Protein AF-A0A662RXQ0-F1 (afdb_monomer_lite)

Secondary structure (DSSP, 8-state):
-EEEEESSHHHHHHSSSS-HHHHHHHHHHHTTS-SEEEEEEE-TT--EEEEEE-SHHHHGGG-S---B---HHHHHHHHHHTT-SSEEEEEEHHHHHHHHHHHTTT-GGG-GGGEEEEEEEP-S--B-HHHHHHHHHTTT--GGGEEEEEEETTEEEEEESS-EEEEEGGGGTTTB-GGGGT---SS-TTSSEEEESSSSPTT-EEEEE-SHHHHHHHHHTTTTEEEEEPPHHHHHHHHHHHHHHHHHHHHHHHHHHHHHHHHT--S-TTS-----

pLDDT: mean 91.67, std 11.88, range [37.38, 98.88]

Radius of gyration: 18.78 Å; chains: 1; bounding box: 42×54×45 Å

Sequence (276 aa):
MICARAADGRTREVGQDGSAVTAMLCEALRSGFIDAAVVAVRTEDWKAEPFIATTPEEVLRGGGSKFTACPSVLGVWEAIDRGYENIAMVGTGCNIEAVRRLQALHDPALELDRVKVLIGLFCTEAFWHRDLVVFLAERGIDIKEVERFYVSKGRFIVVTKDRELSIPTKELESCVRATCKICEDFTAQLADVSAGSSGSPEGYTSLIIRTKAGEELVSVSKKAIETKKLDDAGIKKIERLAFNKKMRNYGRILDQMGICSACLTNPYSFTLQTGD

Foldseek 3Di:
DWWKAFPDPVCLVLAPFRNRVLLLVQLCLVVVVFQWEWAWAADLLLDTETDIDRHSVSSSNRHADRLADYLSLVVVVVCVVVPTQQYEYEDALVNLVVLVVVVVVVDVVSVSNSHLFYEHEFDQFGFDSVLVQVVVVVVVDHSSQFPHWDDDPQWIWTDGPVDIDTHRVVVCPVGTDPVSLQDLARQSQNGQKTWDDAQDDGSIIDIDHDDPSSVVSCVSSVVRMDIDHRDPSRVVRSVVSSVVSNVSNVVVLVVVQVVCVVVVNNPCPPPPPPPD

Structure (mmCIF, N/CA/C/O backbone):
data_AF-A0A662RXQ0-F1
#
_entry.id   AF-A0A662RXQ0-F1
#
loop_
_atom_site.group_PDB
_atom_site.id
_atom_site.type_symbol
_atom_site.label_atom_id
_atom_site.label_alt_id
_atom_site.label_comp_id
_atom_site.label_asym_id
_atom_site.label_entity_id
_atom_site.label_seq_id
_atom_site.pdbx_PDB_ins_code
_atom_site.Cartn_x
_atom_site.Cartn_y
_atom_site.Cartn_z
_atom_site.occupancy
_atom_site.B_iso_or_equiv
_atom_site.auth_seq_id
_atom_site.auth_comp_id
_atom_site.auth_asym_id
_atom_site.auth_atom_id
_atom_site.pdbx_PDB_model_num
ATOM 1 N N . MET A 1 1 ? 7.325 -2.887 16.074 1.00 94.12 1 MET A N 1
ATOM 2 C CA . MET A 1 1 ? 7.116 -3.491 14.738 1.00 94.12 1 MET A CA 1
ATOM 3 C C . MET A 1 1 ? 6.872 -4.978 14.907 1.00 94.12 1 MET A C 1
ATOM 5 O O . MET A 1 1 ? 7.456 -5.578 15.807 1.00 94.12 1 MET A O 1
ATOM 9 N N . ILE A 1 2 ? 6.017 -5.560 14.075 1.00 96.88 2 ILE A N 1
ATOM 10 C CA . ILE A 1 2 ? 5.663 -6.984 14.124 1.00 96.88 2 ILE A CA 1
ATOM 11 C C . ILE A 1 2 ? 5.694 -7.581 12.718 1.00 96.88 2 ILE A C 1
ATOM 13 O O . ILE A 1 2 ? 5.537 -6.863 11.738 1.00 96.88 2 ILE A O 1
ATOM 17 N N . CYS A 1 3 ? 5.868 -8.891 12.623 1.00 96.44 3 CYS A N 1
ATOM 18 C CA . CYS A 1 3 ? 5.527 -9.667 11.438 1.00 96.44 3 CYS A CA 1
ATOM 19 C C . CYS A 1 3 ? 4.093 -10.167 11.603 1.00 96.44 3 CYS A C 1
ATOM 21 O O . CYS A 1 3 ? 3.761 -10.704 12.660 1.00 96.44 3 CYS A O 1
ATOM 23 N N . ALA A 1 4 ? 3.267 -10.039 10.572 1.00 96.69 4 ALA A N 1
ATOM 24 C CA . ALA A 1 4 ? 1.892 -10.516 10.572 1.00 96.69 4 ALA A CA 1
ATOM 25 C C . ALA A 1 4 ? 1.568 -11.308 9.303 1.00 96.69 4 ALA A C 1
ATOM 27 O O . ALA A 1 4 ? 2.105 -11.024 8.233 1.00 96.69 4 ALA A O 1
ATOM 28 N N . ARG A 1 5 ? 0.672 -12.285 9.408 1.00 95.81 5 ARG A N 1
ATOM 29 C CA . ARG A 1 5 ? 0.054 -12.950 8.254 1.00 95.81 5 ARG A CA 1
ATOM 30 C C . ARG A 1 5 ? -1.399 -13.281 8.550 1.00 95.81 5 ARG A C 1
ATOM 32 O O . ARG A 1 5 ? -1.749 -13.446 9.714 1.00 95.81 5 ARG A O 1
ATOM 39 N N . ALA A 1 6 ? -2.224 -13.415 7.523 1.00 95.44 6 ALA A N 1
ATOM 40 C CA . ALA A 1 6 ? -3.593 -13.879 7.654 1.00 95.44 6 ALA A CA 1
ATOM 41 C C . ALA A 1 6 ? -3.624 -15.273 8.307 1.00 95.44 6 ALA A C 1
ATOM 43 O O . ALA A 1 6 ? -2.857 -16.167 7.929 1.00 95.44 6 ALA A O 1
ATOM 44 N N . ALA A 1 7 ? -4.502 -15.437 9.296 1.00 93.44 7 ALA A N 1
ATOM 45 C CA . ALA A 1 7 ? -4.744 -16.720 9.952 1.00 93.44 7 ALA A CA 1
ATOM 46 C C . ALA A 1 7 ? -5.519 -17.679 9.030 1.00 93.44 7 ALA A C 1
ATOM 48 O O . ALA A 1 7 ? -5.255 -18.881 9.001 1.00 93.44 7 ALA A O 1
ATOM 49 N N . ASP A 1 8 ? -6.441 -17.132 8.234 1.00 89.12 8 ASP A N 1
ATOM 50 C CA . ASP A 1 8 ? -7.227 -17.880 7.257 1.00 89.12 8 ASP A CA 1
ATOM 51 C C . ASP A 1 8 ? -6.404 -18.253 6.011 1.00 89.12 8 ASP A C 1
ATOM 53 O O . ASP A 1 8 ? -5.748 -17.412 5.391 1.00 89.12 8 ASP A O 1
ATOM 57 N N . GLY A 1 9 ? -6.476 -19.529 5.621 1.00 81.88 9 GLY A N 1
ATOM 58 C CA . GLY A 1 9 ? -5.771 -20.073 4.462 1.00 81.88 9 GLY A CA 1
ATOM 59 C C . GLY A 1 9 ? -6.205 -19.447 3.139 1.00 81.88 9 GLY A C 1
ATOM 60 O O . GLY A 1 9 ? -5.342 -19.109 2.335 1.00 81.88 9 GLY A O 1
ATOM 61 N N . ARG A 1 10 ? -7.509 -19.209 2.947 1.00 80.31 10 ARG A N 1
ATOM 62 C CA . ARG A 1 10 ? -8.039 -18.646 1.691 1.00 80.31 10 ARG A CA 1
ATOM 63 C C . ARG A 1 10 ? -7.542 -17.223 1.470 1.00 80.31 10 ARG A C 1
ATOM 65 O O . ARG A 1 10 ? -7.121 -16.861 0.379 1.00 80.31 10 ARG A O 1
ATOM 72 N N . THR A 1 11 ? -7.504 -16.427 2.535 1.00 79.56 11 THR A N 1
ATOM 73 C CA . THR A 1 11 ? -6.962 -15.063 2.488 1.00 79.56 11 THR A CA 1
ATOM 74 C C . THR A 1 11 ? -5.461 -15.048 2.160 1.00 79.56 11 THR A C 1
ATOM 76 O O . THR A 1 11 ? -4.983 -14.126 1.494 1.00 79.56 11 THR A O 1
ATOM 79 N N . ARG A 1 12 ? -4.695 -16.068 2.580 1.00 81.38 12 ARG A N 1
ATOM 80 C CA . ARG A 1 12 ? -3.264 -16.186 2.235 1.00 81.38 12 ARG A CA 1
ATOM 81 C C . ARG A 1 12 ? -3.032 -16.420 0.743 1.00 81.38 12 ARG A C 1
ATOM 83 O O . ARG A 1 12 ? -2.083 -15.865 0.208 1.00 81.38 12 ARG A O 1
ATOM 90 N N . GLU A 1 13 ? -3.899 -17.175 0.075 1.00 76.19 13 GLU A N 1
ATOM 91 C CA . GLU A 1 13 ? -3.760 -17.488 -1.358 1.00 76.19 13 GLU A CA 1
ATOM 92 C C . GLU A 1 13 ? -3.928 -16.257 -2.265 1.00 76.19 13 GLU A C 1
ATOM 94 O O . GLU A 1 13 ? -3.345 -16.196 -3.344 1.00 76.19 13 GLU A O 1
ATOM 99 N N . VAL A 1 14 ? -4.681 -15.249 -1.814 1.00 70.56 14 VAL A N 1
ATOM 100 C CA . VAL A 1 14 ? -4.990 -14.038 -2.597 1.00 70.56 14 VAL A CA 1
ATOM 101 C C . VAL A 1 14 ? -3.881 -12.974 -2.522 1.00 70.56 14 VAL A C 1
ATOM 103 O O . VAL A 1 14 ? -3.812 -12.068 -3.357 1.00 70.56 14 VAL A O 1
ATOM 106 N N . GLY A 1 15 ? -3.011 -13.028 -1.512 1.00 64.81 15 GLY A N 1
ATOM 107 C CA . GLY A 1 15 ? -2.011 -11.986 -1.286 1.00 64.81 15 GLY A CA 1
ATOM 108 C C . GLY A 1 15 ? -0.669 -12.241 -1.952 1.00 64.81 15 GLY A C 1
ATOM 109 O O . GLY A 1 15 ? -0.352 -13.322 -2.434 1.00 64.81 15 GLY A O 1
ATOM 110 N N . GLN A 1 16 ? 0.153 -11.194 -1.953 1.00 67.81 16 GLN A N 1
ATOM 111 C CA . GLN A 1 16 ? 1.539 -11.285 -2.406 1.00 67.81 16 GLN A CA 1
ATOM 112 C C . GLN A 1 16 ? 2.493 -11.788 -1.315 1.00 67.81 16 GLN A C 1
ATOM 114 O O . GLN A 1 16 ? 3.435 -12.507 -1.624 1.00 67.81 16 GLN A O 1
ATOM 119 N N . ASP A 1 17 ? 2.253 -11.387 -0.064 1.00 80.12 17 ASP A N 1
ATOM 120 C CA . ASP A 1 17 ? 3.063 -11.763 1.099 1.00 80.12 17 ASP A CA 1
ATOM 121 C C . ASP A 1 17 ? 2.197 -12.538 2.107 1.00 80.12 17 ASP A C 1
ATOM 123 O O . ASP A 1 17 ? 1.547 -13.515 1.758 1.00 80.12 17 ASP A O 1
ATOM 127 N N . GLY A 1 18 ? 2.130 -12.092 3.366 1.00 84.31 18 GLY A N 1
ATOM 128 C CA . GLY A 1 18 ? 1.273 -12.696 4.383 1.00 84.31 18 GLY A CA 1
ATOM 129 C C . GLY A 1 18 ? -0.202 -12.294 4.321 1.00 84.31 18 GLY A C 1
ATOM 130 O O . GLY A 1 18 ? -0.943 -12.679 5.215 1.00 84.31 18 GLY A O 1
ATOM 131 N N . SER A 1 19 ? -0.647 -11.486 3.353 1.00 91.75 19 SER A N 1
ATOM 132 C CA . SER A 1 19 ? -2.030 -10.961 3.268 1.00 91.75 19 SER A CA 1
ATOM 133 C C . SER A 1 19 ? -2.538 -10.241 4.528 1.00 91.75 19 SER A C 1
ATOM 135 O O . SER A 1 19 ? -3.745 -10.167 4.758 1.00 91.75 19 SER A O 1
ATOM 137 N N . ALA A 1 20 ? -1.643 -9.704 5.367 1.00 95.69 20 ALA A N 1
ATOM 138 C CA . ALA A 1 20 ? -2.033 -9.133 6.658 1.00 95.69 20 ALA A CA 1
ATOM 139 C C . ALA A 1 20 ? -2.976 -7.927 6.511 1.00 95.69 20 ALA A C 1
ATOM 141 O O . ALA A 1 20 ? -3.954 -7.831 7.240 1.00 95.69 20 ALA A O 1
ATOM 142 N N . VAL A 1 21 ? -2.719 -7.035 5.545 1.00 96.81 21 VAL A N 1
ATOM 143 C CA . VAL A 1 21 ? -3.573 -5.859 5.277 1.00 96.81 21 VAL A CA 1
ATOM 144 C C . VAL A 1 21 ? -4.988 -6.284 4.894 1.00 96.81 21 VAL A C 1
ATOM 146 O O . VAL A 1 21 ? -5.949 -5.815 5.491 1.00 96.81 21 VAL A O 1
ATOM 149 N N . THR A 1 22 ? -5.111 -7.219 3.951 1.00 96.75 22 THR A N 1
ATOM 150 C CA . THR A 1 22 ? -6.391 -7.791 3.523 1.00 96.75 22 TH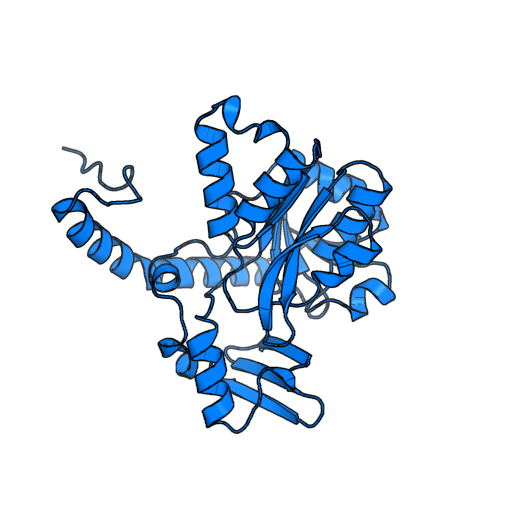R A CA 1
ATOM 151 C C . THR A 1 22 ? -7.148 -8.402 4.701 1.00 96.75 22 THR A C 1
ATOM 153 O O . THR A 1 22 ? -8.313 -8.084 4.904 1.00 96.75 22 THR A O 1
ATOM 156 N N . ALA A 1 23 ? -6.482 -9.216 5.526 1.00 96.88 23 ALA A N 1
ATOM 157 C CA . ALA A 1 23 ? -7.106 -9.832 6.695 1.00 96.88 23 ALA A CA 1
ATOM 158 C C . ALA A 1 23 ? -7.587 -8.799 7.729 1.00 96.88 23 ALA A C 1
ATOM 160 O O . ALA A 1 23 ? -8.695 -8.936 8.245 1.00 96.88 23 ALA A O 1
ATOM 161 N N . MET A 1 24 ? -6.789 -7.757 7.997 1.00 98.06 24 MET A N 1
ATOM 162 C CA . MET A 1 24 ? -7.176 -6.672 8.906 1.00 98.06 24 MET A CA 1
ATOM 163 C C . MET A 1 24 ? -8.394 -5.901 8.387 1.00 98.06 24 MET A C 1
ATOM 165 O O . MET A 1 24 ? -9.306 -5.630 9.155 1.00 98.06 24 MET A O 1
ATOM 169 N N . LEU A 1 25 ? -8.448 -5.587 7.090 1.00 98.25 25 LEU A N 1
ATOM 170 C CA . LEU A 1 25 ? -9.594 -4.890 6.494 1.00 98.25 25 LEU A CA 1
ATOM 171 C C . LEU A 1 25 ? -10.871 -5.732 6.518 1.00 98.25 25 LEU A C 1
ATOM 173 O O . LEU A 1 25 ? -11.930 -5.221 6.873 1.00 98.25 25 LEU A O 1
ATOM 177 N N . CYS A 1 26 ? -10.775 -7.022 6.187 1.00 97.56 26 CYS A N 1
ATOM 178 C CA . CYS A 1 26 ? -11.912 -7.936 6.266 1.00 97.56 26 CYS A CA 1
ATOM 179 C C . CYS A 1 26 ? -12.483 -7.998 7.689 1.00 97.56 26 CYS A C 1
ATOM 181 O O . CYS A 1 26 ? -13.697 -7.949 7.866 1.00 97.56 26 CYS A O 1
ATOM 183 N N . GLU A 1 27 ? -11.622 -8.096 8.704 1.00 97.94 27 GLU A N 1
ATOM 184 C CA . GLU A 1 27 ? -12.062 -8.128 10.102 1.00 97.94 27 GLU A CA 1
ATOM 185 C C . GLU A 1 27 ? -12.598 -6.775 10.577 1.00 97.94 27 GLU A C 1
ATOM 187 O O . GLU A 1 27 ? -13.597 -6.715 11.293 1.00 97.94 27 GLU A O 1
ATOM 192 N N . ALA A 1 28 ? -11.984 -5.678 10.138 1.00 98.44 28 ALA A N 1
ATOM 193 C CA . ALA A 1 28 ? -12.439 -4.332 10.447 1.00 98.44 28 ALA A CA 1
ATOM 194 C C . ALA A 1 28 ? -13.842 -4.050 9.877 1.00 98.44 28 ALA A C 1
ATOM 196 O O . ALA A 1 28 ? -14.657 -3.456 10.578 1.00 98.44 28 ALA A O 1
ATOM 197 N N . LEU A 1 29 ? -14.155 -4.527 8.664 1.00 98.50 29 LEU A N 1
ATOM 198 C CA . LEU A 1 29 ? -15.511 -4.459 8.099 1.00 98.50 29 LEU A CA 1
ATOM 199 C C . LEU A 1 29 ? -16.490 -5.351 8.876 1.00 98.50 29 LEU A C 1
ATOM 201 O O . LEU A 1 29 ? -17.569 -4.905 9.253 1.00 98.50 29 LEU A O 1
ATOM 205 N N . ARG A 1 30 ? -16.115 -6.605 9.179 1.00 97.50 30 ARG A N 1
ATOM 206 C CA . ARG A 1 30 ? -16.987 -7.545 9.921 1.00 97.50 30 ARG A CA 1
ATOM 207 C C . ARG A 1 30 ? -17.346 -7.060 11.320 1.00 97.50 30 ARG A C 1
ATOM 209 O O . ARG A 1 30 ? -18.459 -7.290 11.780 1.00 97.50 30 ARG A O 1
ATOM 216 N N . SER A 1 31 ? -16.391 -6.439 12.004 1.00 97.38 31 SER A N 1
ATOM 217 C CA . SER A 1 31 ? -16.577 -5.910 13.357 1.00 97.38 31 SER A CA 1
ATOM 218 C C . SER A 1 31 ? -17.278 -4.550 13.386 1.00 97.38 31 SER A C 1
ATOM 220 O O . SER A 1 31 ? -17.594 -4.067 14.471 1.00 97.38 31 SER A O 1
ATOM 222 N N . GLY A 1 32 ? -17.506 -3.921 12.225 1.00 98.00 32 GLY A N 1
ATOM 223 C CA . GLY A 1 32 ? -18.001 -2.547 12.133 1.00 98.00 32 GLY A CA 1
ATOM 224 C C . GLY A 1 32 ? -16.986 -1.500 12.603 1.00 98.00 32 GLY A C 1
ATOM 225 O O . GLY A 1 32 ? -17.361 -0.363 12.879 1.00 98.00 32 GLY A O 1
ATOM 226 N N . PHE A 1 33 ? -15.699 -1.857 12.724 1.00 98.50 33 PHE A N 1
ATOM 227 C CA . PHE A 1 33 ? -14.645 -0.880 13.003 1.00 98.50 33 PHE A CA 1
ATOM 228 C C . PHE A 1 33 ? -14.519 0.122 11.851 1.00 98.50 33 PHE A C 1
ATOM 230 O O . PHE A 1 33 ? -14.319 1.305 12.111 1.00 98.50 33 PHE A O 1
ATOM 237 N N . ILE A 1 34 ? -14.678 -0.340 10.611 1.00 98.81 34 ILE A N 1
ATOM 238 C CA . ILE A 1 34 ? -14.840 0.491 9.414 1.00 98.81 34 ILE A CA 1
ATOM 239 C C . ILE A 1 34 ? -16.127 0.109 8.684 1.00 98.81 34 ILE A C 1
ATOM 241 O O . ILE A 1 34 ? -16.581 -1.028 8.803 1.00 98.81 34 ILE A O 1
ATOM 245 N N . ASP A 1 35 ? -16.688 1.038 7.916 1.00 98.69 35 ASP A N 1
ATOM 246 C CA . ASP A 1 35 ? -17.854 0.811 7.047 1.00 98.69 35 ASP A CA 1
ATOM 247 C C . ASP A 1 35 ? -17.488 0.783 5.552 1.00 98.69 35 ASP A C 1
ATOM 249 O O . ASP A 1 35 ? -18.229 0.224 4.744 1.00 98.69 35 ASP A O 1
ATOM 253 N N . ALA A 1 36 ? -16.309 1.297 5.190 1.00 98.81 36 ALA A N 1
ATOM 254 C CA . ALA A 1 36 ? -15.746 1.202 3.851 1.00 98.81 36 ALA A CA 1
ATOM 255 C C . ALA A 1 36 ? -14.215 1.108 3.872 1.00 98.81 36 ALA A C 1
ATOM 257 O O . ALA A 1 36 ? -13.533 1.681 4.724 1.00 98.81 36 ALA A O 1
ATOM 258 N N . ALA A 1 37 ? -13.657 0.413 2.884 1.00 98.81 37 ALA A N 1
ATOM 259 C CA . ALA A 1 37 ? -12.226 0.323 2.640 1.00 98.81 37 ALA A CA 1
ATOM 260 C C . ALA A 1 37 ? -11.900 0.705 1.193 1.00 98.81 37 ALA A C 1
ATOM 262 O O . ALA A 1 37 ? -12.287 0.019 0.248 1.00 98.81 37 ALA A O 1
ATOM 263 N N . VAL A 1 38 ? -11.124 1.770 1.014 1.00 98.81 38 VAL A N 1
ATOM 264 C CA . VAL A 1 38 ? -10.575 2.164 -0.283 1.00 98.81 38 VAL A CA 1
ATOM 265 C C . VAL A 1 38 ? -9.322 1.339 -0.560 1.00 98.81 38 VAL A C 1
ATOM 267 O O . VAL A 1 38 ? -8.287 1.500 0.095 1.00 98.81 38 VAL A O 1
ATOM 270 N N . VAL A 1 39 ? -9.414 0.448 -1.544 1.00 98.19 39 VAL A N 1
ATOM 271 C CA . VAL A 1 39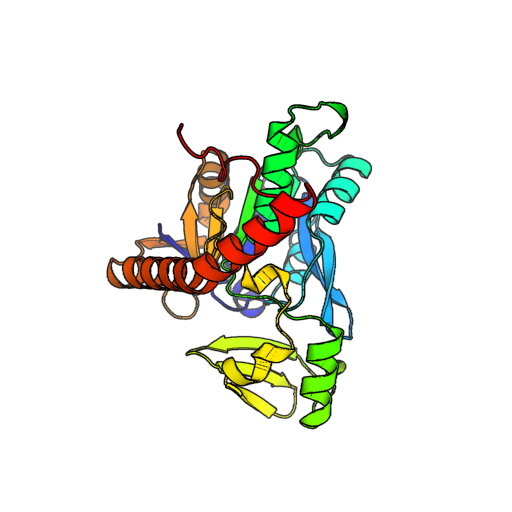 ? -8.341 -0.453 -1.986 1.00 98.19 39 VAL A CA 1
ATOM 272 C C . VAL A 1 39 ? -8.011 -0.222 -3.461 1.00 98.19 39 VAL A C 1
ATOM 274 O O . VAL A 1 39 ? -8.778 0.399 -4.190 1.00 98.19 39 VAL A O 1
ATOM 277 N N . ALA A 1 40 ? -6.861 -0.719 -3.920 1.00 97.19 40 ALA A N 1
ATOM 278 C CA . ALA A 1 40 ? -6.472 -0.640 -5.328 1.00 97.19 40 ALA A CA 1
ATOM 279 C C . ALA A 1 40 ? -6.825 -1.940 -6.068 1.00 97.19 40 ALA A C 1
ATOM 281 O O . ALA A 1 40 ? -6.236 -2.996 -5.808 1.00 97.19 40 ALA A O 1
ATOM 282 N N . VAL A 1 41 ? -7.746 -1.859 -7.025 1.00 96.44 41 VAL A N 1
ATOM 283 C CA . VAL A 1 41 ? -8.037 -2.932 -7.988 1.00 96.44 41 VAL A CA 1
ATOM 284 C C . VAL A 1 41 ? -7.275 -2.684 -9.286 1.00 96.44 41 VAL A C 1
ATOM 286 O O . VAL A 1 41 ? -6.467 -1.758 -9.381 1.00 96.44 41 VAL A O 1
ATOM 289 N N . ARG A 1 42 ? -7.477 -3.551 -10.277 1.00 94.75 42 ARG A N 1
ATOM 290 C CA . ARG A 1 42 ? -6.947 -3.345 -11.619 1.00 94.75 42 ARG A CA 1
ATOM 291 C C . ARG A 1 42 ? -7.998 -3.620 -12.680 1.00 94.75 42 ARG A C 1
ATOM 293 O O . ARG A 1 42 ? -8.857 -4.479 -12.488 1.00 94.75 42 ARG A O 1
ATOM 300 N N . THR A 1 43 ? -7.855 -2.941 -13.801 1.00 94.69 43 THR A N 1
ATOM 301 C CA . THR A 1 43 ? -8.477 -3.301 -15.073 1.00 94.69 43 THR A CA 1
ATOM 302 C C . THR A 1 43 ? -7.806 -4.546 -15.678 1.00 94.69 43 THR A C 1
ATOM 304 O O . THR A 1 43 ? -6.787 -5.050 -15.178 1.00 94.69 43 THR A O 1
ATOM 307 N N . GLU A 1 44 ? -8.358 -5.047 -16.784 1.00 91.62 44 GLU A N 1
ATOM 308 C CA . GLU A 1 44 ? -7.776 -6.165 -17.542 1.00 91.62 44 GLU A CA 1
ATOM 309 C C . GLU A 1 44 ? -6.352 -5.866 -18.030 1.00 91.62 44 GLU A C 1
ATOM 311 O O . GLU A 1 44 ? -5.486 -6.734 -17.975 1.00 91.62 44 GLU A O 1
ATOM 316 N N . ASP A 1 45 ? -6.076 -4.622 -18.428 1.00 92.88 45 ASP A N 1
ATOM 317 C CA . ASP A 1 45 ? -4.763 -4.162 -18.886 1.00 92.88 45 ASP A CA 1
ATOM 318 C C . ASP A 1 45 ? -3.816 -3.751 -17.742 1.00 92.88 45 ASP A C 1
ATOM 320 O O . ASP A 1 45 ? -2.819 -3.081 -17.988 1.00 92.88 45 ASP A O 1
ATOM 324 N N . TRP A 1 46 ? -4.086 -4.147 -16.490 1.00 94.31 46 TRP A N 1
ATOM 325 C CA . TRP A 1 46 ? -3.247 -3.861 -15.308 1.00 94.31 46 TRP A CA 1
ATOM 326 C C . TRP A 1 46 ? -3.095 -2.384 -14.926 1.00 94.31 46 TRP A C 1
ATOM 328 O O . TRP A 1 46 ? -2.169 -1.998 -14.196 1.00 94.31 46 TRP A O 1
ATOM 338 N N . LYS A 1 47 ? -4.029 -1.538 -15.349 1.00 94.62 47 LYS A N 1
ATOM 339 C CA . LYS A 1 47 ? -4.123 -0.181 -14.823 1.00 94.62 47 LYS A CA 1
ATOM 340 C C . LYS A 1 47 ? -4.750 -0.227 -13.430 1.00 94.62 47 LYS A C 1
ATOM 342 O O . LYS A 1 47 ? -5.795 -0.841 -13.242 1.00 94.62 47 LYS A O 1
ATOM 347 N N . ALA A 1 48 ? -4.089 0.383 -12.447 1.00 96.38 48 ALA A N 1
ATOM 348 C CA . ALA A 1 48 ? -4.586 0.419 -11.078 1.00 96.38 48 ALA A CA 1
ATOM 349 C C . ALA A 1 48 ? -5.667 1.494 -10.907 1.00 96.38 48 ALA A C 1
ATOM 351 O O . ALA A 1 48 ? -5.474 2.637 -11.327 1.00 96.38 48 ALA A O 1
ATOM 352 N N . GLU A 1 49 ? -6.769 1.139 -10.251 1.00 96.94 49 GLU A N 1
ATOM 353 C CA . GLU A 1 49 ? -7.895 2.041 -9.996 1.00 96.94 49 GLU A CA 1
ATOM 354 C C . GLU A 1 49 ? -8.388 1.884 -8.550 1.00 96.94 49 GLU A C 1
ATOM 356 O O . GLU A 1 49 ? -8.306 0.782 -7.990 1.00 96.94 49 GLU A O 1
ATOM 361 N N . PRO A 1 50 ? -8.843 2.974 -7.906 1.00 97.75 50 PRO A N 1
ATOM 362 C CA . PRO A 1 50 ? -9.418 2.888 -6.576 1.00 97.75 50 PRO A CA 1
ATOM 363 C C . PRO A 1 50 ? -10.737 2.118 -6.631 1.00 97.75 50 PRO A C 1
ATOM 365 O O . PRO A 1 50 ? -11.481 2.183 -7.606 1.00 97.75 50 PRO A O 1
ATOM 368 N N . PHE A 1 51 ? -11.031 1.397 -5.561 1.00 98.44 51 PHE A N 1
ATOM 369 C CA . PHE A 1 51 ? -12.284 0.687 -5.384 1.00 98.44 51 PHE A CA 1
ATOM 370 C C . PHE A 1 51 ? -12.710 0.773 -3.925 1.00 98.44 51 PHE A C 1
ATOM 372 O O . PHE A 1 51 ? -11.894 0.573 -3.024 1.00 98.44 51 PHE A O 1
ATOM 379 N N . ILE A 1 52 ? -13.989 1.055 -3.705 1.00 98.69 52 ILE A N 1
ATOM 380 C CA . ILE A 1 52 ? -14.588 1.143 -2.376 1.00 98.69 52 ILE A CA 1
ATOM 381 C C . ILE A 1 52 ? -15.192 -0.220 -2.059 1.00 98.69 52 ILE A C 1
ATOM 383 O O . ILE A 1 52 ? -16.230 -0.582 -2.608 1.00 98.69 52 ILE A O 1
ATOM 387 N N . ALA A 1 53 ? -14.519 -0.979 -1.203 1.00 98.56 53 ALA A N 1
ATOM 388 C CA . ALA A 1 53 ? -15.011 -2.247 -0.690 1.00 98.56 53 ALA A CA 1
ATOM 389 C C . ALA A 1 53 ? -15.822 -2.019 0.588 1.00 98.56 53 ALA A C 1
ATOM 391 O O . ALA A 1 53 ? -15.335 -1.377 1.519 1.00 98.56 53 ALA A O 1
ATOM 392 N N . THR A 1 54 ? -17.025 -2.580 0.653 1.00 9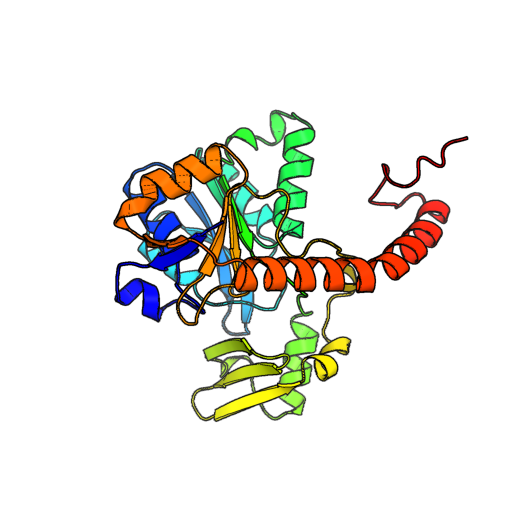8.50 54 THR A N 1
ATOM 393 C CA . THR A 1 54 ? -17.890 -2.551 1.847 1.00 98.50 54 THR A CA 1
ATOM 394 C C . THR A 1 54 ? -18.142 -3.941 2.414 1.00 98.50 54 THR A C 1
ATOM 396 O O . THR A 1 54 ? -18.704 -4.092 3.497 1.00 98.50 54 THR A O 1
ATOM 399 N N . THR A 1 55 ? -17.670 -4.974 1.717 1.00 98.06 55 THR A N 1
ATOM 400 C CA . THR A 1 55 ? -17.713 -6.364 2.169 1.00 98.06 55 THR A CA 1
ATOM 401 C C . THR A 1 55 ? -16.311 -6.981 2.214 1.00 98.06 55 THR A C 1
ATOM 403 O O . THR A 1 55 ? -15.430 -6.597 1.437 1.00 98.06 55 THR A O 1
ATOM 406 N N . PRO A 1 56 ? -16.058 -7.963 3.100 1.00 95.62 56 PRO A N 1
ATOM 407 C CA . PRO A 1 56 ? -14.797 -8.706 3.114 1.00 95.62 56 PRO A CA 1
ATOM 408 C C . PRO A 1 56 ? -14.435 -9.329 1.757 1.00 95.62 56 PRO A C 1
ATOM 410 O O . PRO A 1 56 ? -13.268 -9.353 1.370 1.00 95.62 56 PRO A O 1
ATOM 413 N N . GLU A 1 57 ? -15.426 -9.814 1.013 1.00 94.12 57 GLU A N 1
ATOM 414 C CA . GLU A 1 57 ? -15.254 -10.433 -0.303 1.00 94.12 57 GLU A CA 1
ATOM 415 C C . GLU A 1 57 ? -14.746 -9.419 -1.334 1.00 94.12 57 GLU A C 1
ATOM 417 O O . GLU A 1 57 ? -13.878 -9.723 -2.153 1.00 94.12 57 GLU A O 1
ATOM 422 N N . GLU A 1 58 ? -15.228 -8.183 -1.261 1.00 96.88 58 GLU A N 1
ATOM 423 C CA . GLU A 1 58 ? -14.772 -7.091 -2.110 1.00 96.88 58 GLU A CA 1
ATOM 424 C C . GLU A 1 58 ? -13.341 -6.645 -1.802 1.00 96.88 58 GLU A C 1
ATOM 426 O O . GLU A 1 58 ? -12.595 -6.320 -2.727 1.00 96.88 58 GLU A O 1
ATOM 431 N N . VAL A 1 59 ? -12.916 -6.688 -0.534 1.00 96.69 59 VAL A N 1
ATOM 432 C CA . VAL A 1 59 ? -11.531 -6.366 -0.140 1.00 96.69 59 VAL A CA 1
ATOM 433 C C . VAL A 1 59 ? -10.529 -7.282 -0.849 1.00 96.69 59 VAL A C 1
ATOM 435 O O . VAL A 1 59 ? -9.448 -6.832 -1.241 1.00 96.69 59 VAL A O 1
ATOM 438 N N . LEU A 1 60 ? -10.884 -8.552 -1.076 1.00 92.62 60 LEU A N 1
ATOM 439 C CA . LEU A 1 60 ? -10.027 -9.525 -1.766 1.00 92.62 60 LEU A CA 1
ATOM 440 C C . LEU A 1 60 ? -9.679 -9.096 -3.198 1.00 92.62 60 LEU A C 1
ATOM 442 O O . LEU A 1 60 ? -8.592 -9.411 -3.680 1.00 92.62 60 LEU A O 1
ATOM 446 N N . ARG A 1 61 ? -10.537 -8.308 -3.860 1.00 92.62 61 ARG A N 1
ATOM 447 C CA . ARG A 1 61 ? -10.269 -7.753 -5.203 1.00 92.62 61 ARG A CA 1
ATOM 448 C C . ARG A 1 61 ? -9.051 -6.822 -5.210 1.00 92.62 61 ARG A C 1
ATOM 450 O O . ARG A 1 61 ? -8.385 -6.656 -6.234 1.00 92.62 61 ARG A O 1
ATOM 457 N N 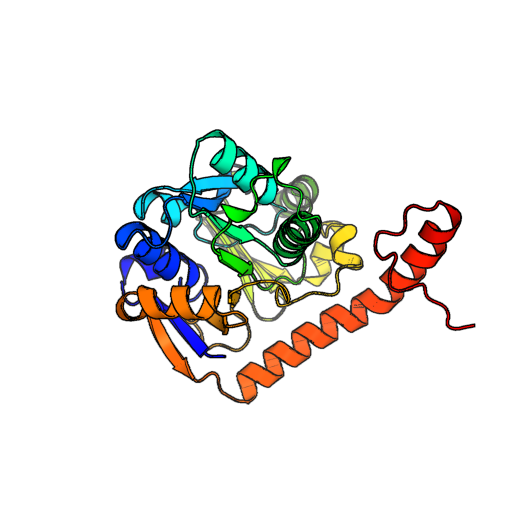. GLY A 1 62 ? -8.739 -6.231 -4.056 1.00 91.19 62 GLY A N 1
ATOM 458 C CA . GLY A 1 62 ? -7.552 -5.413 -3.835 1.00 91.19 62 GLY A CA 1
ATOM 459 C C . GLY A 1 62 ? -6.245 -6.208 -3.723 1.00 91.19 62 GLY A C 1
ATOM 460 O O . GLY A 1 62 ? -5.176 -5.600 -3.725 1.00 91.19 62 GLY A O 1
ATOM 461 N N . GLY A 1 63 ? -6.302 -7.543 -3.657 1.00 88.44 63 GLY A N 1
ATOM 462 C CA . GLY A 1 63 ? -5.144 -8.425 -3.489 1.00 88.44 63 GLY A CA 1
ATOM 463 C C . GLY A 1 63 ? -4.064 -8.278 -4.569 1.00 88.44 63 GLY A C 1
ATOM 464 O O . GLY A 1 63 ? -4.339 -7.908 -5.713 1.00 88.44 63 GLY A O 1
ATOM 465 N N . GLY A 1 64 ? -2.817 -8.566 -4.186 1.00 86.19 64 GLY A N 1
ATOM 466 C CA . GLY A 1 64 ? -1.630 -8.464 -5.045 1.00 86.19 64 GLY A CA 1
ATOM 467 C C . GLY A 1 64 ? -1.159 -7.027 -5.315 1.00 86.19 64 GLY A C 1
ATOM 468 O O . GLY A 1 64 ? -1.955 -6.086 -5.331 1.00 86.19 64 GLY A O 1
ATOM 469 N N . SER A 1 65 ? 0.147 -6.837 -5.549 1.00 90.38 65 SER A N 1
ATOM 470 C CA . SER A 1 65 ? 0.667 -5.509 -5.901 1.00 90.38 65 SER A CA 1
ATOM 471 C C . SER A 1 65 ? 0.351 -5.138 -7.337 1.00 90.38 65 SER A C 1
ATOM 473 O O . SER A 1 65 ? 0.564 -5.907 -8.275 1.00 90.38 65 SER A O 1
ATOM 475 N N . LYS A 1 66 ? -0.071 -3.889 -7.500 1.00 94.00 66 LYS A N 1
ATOM 476 C CA . LYS A 1 66 ? -0.108 -3.199 -8.780 1.00 94.00 66 LYS A CA 1
ATOM 477 C C . LYS A 1 66 ? 1.044 -2.201 -8.757 1.00 94.00 66 LYS A C 1
ATOM 479 O O . LYS A 1 66 ? 1.088 -1.330 -7.894 1.00 94.00 66 LYS A O 1
ATOM 484 N N . PHE A 1 67 ? 2.001 -2.353 -9.669 1.00 93.50 67 PHE A N 1
ATOM 485 C CA . PHE A 1 67 ? 3.203 -1.508 -9.714 1.00 93.50 67 PHE A CA 1
ATOM 486 C C . PHE A 1 67 ? 2.999 -0.202 -10.497 1.00 93.50 67 PHE A C 1
ATOM 488 O O . PHE A 1 67 ? 3.956 0.518 -10.766 1.00 93.50 67 PHE A O 1
ATOM 495 N N . THR A 1 68 ? 1.758 0.119 -10.856 1.00 94.12 68 THR A N 1
ATOM 496 C CA . THR A 1 68 ? 1.356 1.385 -11.472 1.00 94.12 68 THR A CA 1
ATOM 497 C C . THR A 1 68 ? 0.690 2.284 -10.430 1.00 94.12 68 THR A C 1
ATOM 499 O O . THR A 1 68 ? 0.243 1.827 -9.378 1.00 94.12 68 THR A O 1
ATOM 502 N N . ALA A 1 69 ? 0.670 3.594 -10.674 1.00 92.56 69 ALA A N 1
ATOM 503 C CA . ALA A 1 69 ? 0.085 4.536 -9.725 1.00 92.56 69 ALA A CA 1
ATOM 504 C C . ALA A 1 69 ? -1.444 4.383 -9.637 1.00 92.56 69 ALA A C 1
ATOM 506 O O . ALA A 1 69 ? -2.121 4.414 -10.659 1.00 92.56 69 ALA A O 1
ATOM 507 N N . CYS A 1 70 ? -1.968 4.305 -8.411 1.00 96.06 70 CYS A N 1
ATOM 508 C CA . CYS A 1 70 ? -3.399 4.328 -8.117 1.00 96.06 70 CYS A CA 1
ATOM 509 C C . CYS A 1 70 ? -3.777 5.669 -7.461 1.00 96.06 70 CYS A C 1
ATOM 511 O O . CYS A 1 70 ? -3.139 6.062 -6.473 1.00 96.06 70 CYS A O 1
ATOM 513 N N . PRO A 1 71 ? -4.801 6.385 -7.955 1.00 95.50 71 PRO A N 1
ATOM 514 C CA . PRO A 1 71 ? -5.286 7.610 -7.330 1.00 95.50 71 PRO A CA 1
ATOM 515 C C . PRO A 1 71 ? -6.201 7.300 -6.128 1.00 95.50 71 PRO A C 1
ATOM 517 O O . PRO A 1 71 ? -7.352 7.718 -6.100 1.00 95.50 71 PRO A O 1
ATOM 520 N N . SER A 1 72 ? -5.697 6.583 -5.113 1.00 97.31 72 SER A N 1
ATOM 521 C CA . SER A 1 72 ? -6.499 6.121 -3.962 1.00 97.31 72 SER A CA 1
ATOM 522 C C . SER A 1 72 ? -7.231 7.239 -3.215 1.00 97.31 72 SER A C 1
ATOM 524 O O . SER A 1 72 ? -8.298 7.002 -2.668 1.00 97.31 72 SER A O 1
ATOM 526 N N . VAL A 1 73 ? -6.702 8.466 -3.234 1.00 97.62 73 VAL A N 1
ATOM 527 C CA . VAL A 1 73 ? -7.346 9.626 -2.596 1.00 97.62 73 VAL A CA 1
ATOM 528 C C . VAL A 1 73 ? -8.694 9.954 -3.257 1.00 97.62 73 VAL A C 1
ATOM 530 O O . VAL A 1 73 ? -9.631 10.313 -2.560 1.00 97.62 73 VAL A O 1
ATOM 533 N N . LEU A 1 74 ? -8.842 9.746 -4.574 1.00 97.56 74 LEU A N 1
ATOM 534 C CA . LEU A 1 74 ? -10.139 9.907 -5.249 1.00 97.56 74 LEU A CA 1
ATOM 535 C C . LEU A 1 74 ? -11.181 8.921 -4.714 1.00 97.56 74 LEU A C 1
ATOM 537 O O . LEU A 1 74 ? -12.333 9.296 -4.538 1.00 97.56 74 LEU A O 1
ATOM 541 N N . GLY A 1 75 ? -10.764 7.694 -4.388 1.00 98.12 75 GLY A N 1
ATOM 542 C CA . GLY A 1 75 ? -11.651 6.709 -3.770 1.00 98.12 75 GLY A CA 1
ATOM 543 C C . GLY A 1 75 ? -12.114 7.108 -2.367 1.00 98.12 75 GLY A C 1
ATOM 544 O O . GLY A 1 75 ? -13.188 6.691 -1.951 1.00 98.12 75 GLY A O 1
ATOM 545 N N . VAL A 1 76 ? -11.340 7.929 -1.644 1.00 98.44 76 VAL A N 1
ATOM 546 C CA . VAL A 1 76 ? -11.764 8.487 -0.348 1.00 98.44 76 VAL A CA 1
ATOM 547 C C . VAL A 1 76 ? -12.892 9.492 -0.544 1.00 98.44 76 VAL A C 1
ATOM 549 O O . VAL A 1 76 ? -13.914 9.360 0.117 1.00 98.44 76 VAL A O 1
ATOM 552 N N . TRP A 1 77 ? -12.748 10.443 -1.472 1.00 97.06 77 TRP A N 1
ATOM 553 C CA . TRP A 1 77 ? -13.831 11.385 -1.777 1.00 97.06 77 TRP A CA 1
ATOM 554 C C . TRP A 1 77 ? -15.081 10.678 -2.289 1.00 97.06 77 TRP A C 1
ATOM 556 O O . TRP A 1 77 ? -16.166 10.943 -1.794 1.00 97.06 77 TRP A O 1
ATOM 566 N N . GLU A 1 78 ? -14.934 9.708 -3.192 1.00 98.19 78 GLU A N 1
ATOM 567 C CA . GLU A 1 78 ? -16.079 8.925 -3.666 1.00 98.19 78 GLU A CA 1
ATOM 568 C C . GLU A 1 78 ? -16.757 8.145 -2.520 1.00 98.19 78 GLU A C 1
ATOM 570 O O . GLU A 1 78 ? -17.975 7.979 -2.522 1.00 98.19 78 GLU A O 1
ATOM 575 N N . ALA A 1 79 ? -16.005 7.679 -1.515 1.00 98.56 79 ALA A N 1
ATOM 576 C CA . ALA A 1 79 ? -16.585 7.048 -0.331 1.00 98.56 79 ALA A CA 1
ATOM 577 C C . ALA A 1 79 ? -17.332 8.055 0.563 1.00 98.56 79 ALA A C 1
ATOM 579 O O . ALA A 1 79 ? -18.427 7.748 1.036 1.00 98.56 79 ALA A O 1
ATOM 580 N N . ILE A 1 80 ? -16.785 9.257 0.747 1.00 98.44 80 ILE A N 1
ATOM 581 C CA . ILE A 1 80 ? -17.441 10.354 1.474 1.00 98.44 80 ILE A CA 1
ATOM 582 C C . ILE A 1 80 ? -18.746 10.754 0.771 1.00 98.44 80 ILE A C 1
ATOM 584 O O . ILE A 1 80 ? -19.786 10.793 1.422 1.00 98.44 80 ILE A O 1
ATOM 588 N N . ASP A 1 81 ? -18.721 10.943 -0.552 1.00 97.88 81 ASP A N 1
ATOM 589 C CA . ASP A 1 81 ? -19.892 11.297 -1.372 1.00 97.88 81 ASP A CA 1
ATOM 590 C C . ASP A 1 81 ? -20.993 10.224 -1.315 1.00 97.88 81 ASP A C 1
ATOM 592 O O . ASP A 1 81 ? -22.181 10.515 -1.460 1.00 97.88 81 ASP A O 1
ATOM 596 N N . ARG A 1 82 ? -20.605 8.962 -1.096 1.00 98.31 82 ARG A N 1
ATOM 597 C CA . ARG A 1 82 ? -21.526 7.832 -0.890 1.00 98.31 82 ARG A CA 1
ATOM 598 C C . ARG A 1 82 ? -22.056 7.721 0.543 1.00 98.31 82 ARG A C 1
ATOM 600 O O . ARG A 1 82 ? -22.900 6.861 0.787 1.00 98.31 82 ARG A O 1
ATOM 607 N N . GLY A 1 83 ? -21.596 8.569 1.462 1.00 98.25 83 GLY A N 1
ATOM 608 C CA . GLY A 1 83 ? -22.074 8.646 2.843 1.00 98.25 83 GLY A CA 1
ATOM 609 C C . GLY A 1 83 ? -21.434 7.650 3.813 1.00 98.25 83 GLY A C 1
ATOM 610 O O . GLY A 1 83 ? -22.050 7.332 4.827 1.00 98.25 83 GLY A O 1
ATOM 611 N N . TYR A 1 84 ? -20.239 7.124 3.519 1.00 98.62 84 TYR A N 1
ATOM 612 C CA . TYR A 1 84 ? -19.491 6.298 4.480 1.00 98.62 84 TYR A CA 1
ATOM 613 C C . TYR A 1 84 ? -18.782 7.174 5.518 1.00 98.62 84 TYR A C 1
ATOM 615 O O . TYR A 1 84 ? -18.234 8.215 5.166 1.00 98.62 84 TYR A O 1
ATOM 623 N N . GLU A 1 85 ? -18.748 6.743 6.780 1.00 98.19 85 GLU A N 1
ATOM 624 C CA . GLU A 1 85 ? -18.322 7.564 7.927 1.00 98.19 85 GLU A CA 1
ATOM 625 C C . GLU A 1 85 ? -17.036 7.052 8.597 1.00 98.19 85 GLU A C 1
ATOM 627 O O . GLU A 1 85 ? -16.333 7.802 9.266 1.00 98.19 85 GLU A O 1
ATOM 632 N N . ASN A 1 86 ? -16.704 5.767 8.455 1.00 98.56 86 ASN A N 1
ATOM 633 C CA . ASN A 1 86 ? -15.543 5.128 9.074 1.00 98.56 86 ASN A CA 1
ATOM 634 C C . ASN A 1 86 ? -14.661 4.504 7.991 1.00 98.56 86 ASN A C 1
ATOM 636 O O . ASN A 1 86 ? -14.530 3.284 7.896 1.00 98.56 86 ASN A O 1
ATOM 640 N N . ILE A 1 87 ? -14.031 5.345 7.177 1.00 98.88 87 ILE A N 1
ATOM 641 C CA . ILE A 1 87 ? -13.307 4.924 5.978 1.00 98.88 87 ILE A CA 1
ATOM 642 C C . ILE A 1 87 ? -11.877 4.493 6.328 1.00 98.88 87 ILE A C 1
ATOM 644 O O . ILE A 1 87 ? -11.105 5.240 6.938 1.00 98.88 87 ILE A O 1
ATOM 648 N N . ALA A 1 88 ? -11.484 3.304 5.872 1.00 98.88 88 ALA A N 1
ATOM 649 C CA . ALA A 1 88 ? -10.082 2.927 5.734 1.00 98.88 88 ALA A CA 1
ATOM 650 C C . ALA A 1 88 ? -9.565 3.264 4.331 1.00 98.88 88 ALA A C 1
ATOM 652 O O . ALA A 1 88 ? -10.248 3.005 3.344 1.00 98.88 88 ALA A O 1
ATOM 653 N N . MET A 1 89 ? -8.322 3.733 4.207 1.00 98.75 89 MET A N 1
ATOM 654 C CA . MET A 1 89 ? -7.639 3.814 2.908 1.00 98.75 89 MET A CA 1
ATOM 655 C C . MET A 1 89 ? -6.338 3.018 2.922 1.00 98.75 89 MET A C 1
ATOM 657 O O . MET A 1 89 ? -5.487 3.210 3.792 1.00 98.75 89 MET A O 1
ATOM 661 N N . VAL A 1 90 ? -6.146 2.180 1.901 1.00 98.56 90 VAL A N 1
ATOM 662 C CA . VAL A 1 90 ? -4.850 1.583 1.568 1.00 98.56 90 VAL A CA 1
ATOM 663 C C . VAL A 1 90 ? -4.201 2.371 0.439 1.00 98.56 90 VAL A C 1
ATOM 665 O O . VAL A 1 90 ? -4.781 2.576 -0.630 1.00 98.56 90 VAL A O 1
ATOM 668 N N . GLY A 1 91 ? -2.957 2.786 0.646 1.00 97.69 91 GLY A N 1
ATOM 669 C CA . GLY A 1 91 ? -2.212 3.525 -0.365 1.00 97.69 91 GLY A CA 1
ATOM 670 C C . GLY A 1 91 ? -0.715 3.501 -0.122 1.00 97.69 91 GLY A C 1
ATOM 671 O O . GLY A 1 91 ? -0.234 3.058 0.915 1.00 97.69 91 GLY A O 1
ATOM 672 N N . THR A 1 92 ? 0.048 3.985 -1.094 1.00 97.38 92 THR A N 1
ATOM 673 C CA . THR A 1 92 ? 1.490 4.206 -0.916 1.00 97.38 92 THR A CA 1
ATOM 674 C C . THR A 1 92 ? 1.747 5.473 -0.099 1.00 97.38 92 THR A C 1
ATOM 676 O O . THR A 1 92 ? 0.839 6.282 0.093 1.00 97.38 92 THR A O 1
ATOM 679 N N . GLY A 1 93 ? 2.986 5.682 0.362 1.00 97.06 93 GLY A N 1
ATOM 680 C CA . GLY A 1 93 ? 3.348 6.834 1.202 1.00 97.06 93 GLY A CA 1
ATOM 681 C C . GLY A 1 93 ? 2.868 8.192 0.673 1.00 97.06 93 GLY A C 1
ATOM 682 O O . GLY A 1 93 ? 2.352 8.984 1.450 1.00 97.06 93 GLY A O 1
ATOM 683 N N . CYS A 1 94 ? 2.914 8.431 -0.642 1.00 96.31 94 CYS A N 1
ATOM 684 C CA . CYS A 1 94 ? 2.423 9.684 -1.224 1.00 96.31 94 CYS A CA 1
ATOM 685 C C . CYS A 1 94 ? 0.888 9.822 -1.206 1.00 96.31 94 CYS A C 1
ATOM 687 O O . CYS A 1 94 ? 0.387 10.938 -1.096 1.00 96.31 94 CYS A O 1
ATOM 689 N N . ASN A 1 95 ? 0.125 8.721 -1.268 1.00 97.44 95 ASN A N 1
ATOM 690 C CA . ASN A 1 95 ? -1.328 8.766 -1.062 1.00 97.44 95 ASN A CA 1
ATOM 691 C C . ASN A 1 95 ? -1.651 9.117 0.396 1.00 97.44 95 ASN A C 1
ATOM 693 O O . ASN A 1 95 ? -2.532 9.932 0.653 1.00 97.44 95 ASN A O 1
ATOM 697 N N . ILE A 1 96 ? -0.917 8.516 1.339 1.00 98.44 96 ILE A N 1
ATOM 698 C CA . ILE A 1 96 ? -1.077 8.789 2.771 1.00 98.44 96 ILE A CA 1
ATOM 699 C C . ILE A 1 96 ? -0.733 10.249 3.079 1.00 98.44 96 ILE A C 1
ATOM 701 O O . ILE A 1 96 ? -1.495 10.933 3.755 1.00 98.44 96 ILE A O 1
ATOM 705 N N . GLU A 1 97 ? 0.391 10.739 2.555 1.00 97.12 97 GLU A N 1
ATOM 706 C CA . GLU A 1 97 ? 0.821 12.130 2.702 1.00 97.12 97 GLU A CA 1
ATOM 707 C C . GLU A 1 97 ? -0.225 13.110 2.164 1.00 97.12 97 GLU A C 1
ATOM 709 O O . GLU A 1 97 ? -0.512 14.104 2.825 1.00 97.12 97 GLU A O 1
ATOM 714 N N . ALA A 1 98 ? -0.837 12.815 1.013 1.00 96.62 98 ALA A N 1
ATOM 715 C CA . ALA A 1 98 ? -1.896 13.646 0.451 1.00 96.62 98 ALA A CA 1
ATOM 716 C C . ALA A 1 98 ? -3.099 13.768 1.402 1.00 96.62 98 ALA A C 1
ATOM 718 O O . ALA A 1 98 ? -3.497 14.886 1.723 1.00 96.62 98 ALA A O 1
ATOM 719 N N . VAL A 1 99 ? -3.626 12.649 1.918 1.00 98.00 99 VAL A N 1
ATOM 720 C CA . VAL A 1 99 ? -4.747 12.683 2.878 1.00 98.00 99 VAL A CA 1
ATOM 721 C C . VAL A 1 99 ? -4.359 13.421 4.157 1.00 98.00 99 VAL A C 1
ATOM 723 O O . VAL A 1 99 ? -5.113 14.264 4.632 1.00 98.00 99 VAL A O 1
ATOM 726 N N . ARG A 1 100 ? -3.162 13.171 4.696 1.00 97.75 100 ARG A N 1
ATOM 727 C CA . ARG A 1 100 ? -2.694 13.817 5.932 1.00 97.75 100 ARG A CA 1
ATOM 728 C C . ARG A 1 100 ? -2.513 15.322 5.785 1.00 97.75 100 ARG A C 1
ATOM 730 O O . ARG A 1 100 ? -2.851 16.060 6.705 1.00 97.75 100 ARG A O 1
ATOM 737 N N . ARG A 1 101 ? -2.015 15.790 4.638 1.00 95.94 101 ARG A N 1
ATOM 738 C CA . ARG A 1 101 ? -1.917 17.227 4.342 1.00 95.94 101 ARG A CA 1
ATOM 739 C C . ARG A 1 101 ? -3.287 17.884 4.278 1.00 95.94 101 ARG A C 1
ATOM 741 O O . ARG A 1 101 ? -3.441 18.973 4.812 1.00 95.94 101 ARG A O 1
ATOM 748 N N . LEU A 1 102 ? -4.266 17.218 3.670 1.00 95.50 102 LEU A N 1
ATOM 749 C CA . LEU A 1 102 ? -5.635 17.723 3.606 1.00 95.50 102 LEU A CA 1
ATOM 750 C C . LEU A 1 102 ? -6.300 17.730 4.992 1.00 95.50 102 LEU A C 1
ATOM 752 O O . LEU A 1 102 ? -6.898 18.731 5.365 1.00 95.50 102 LEU A O 1
ATOM 756 N N . GLN A 1 103 ? -6.115 16.678 5.797 1.00 95.94 103 GLN A N 1
ATOM 757 C CA . GLN A 1 103 ? -6.571 16.644 7.195 1.00 95.94 103 GLN A CA 1
ATOM 758 C C . GLN A 1 103 ? -5.969 17.790 8.026 1.00 95.94 103 GLN A C 1
ATOM 760 O O . GLN A 1 103 ? -6.667 18.393 8.836 1.00 95.94 103 GLN A O 1
ATOM 765 N N . ALA A 1 104 ? -4.698 18.141 7.797 1.00 95.88 104 ALA A N 1
ATOM 766 C CA . ALA A 1 104 ? -4.020 19.230 8.504 1.00 95.88 104 ALA A CA 1
ATOM 767 C C . ALA A 1 104 ? -4.562 20.633 8.174 1.00 95.88 104 ALA A C 1
ATOM 769 O O . ALA A 1 104 ? -4.274 21.579 8.909 1.00 95.88 104 ALA A O 1
ATOM 770 N N . LEU A 1 105 ? -5.349 20.784 7.101 1.00 95.38 105 LEU A N 1
ATOM 771 C CA . LEU A 1 105 ? -6.055 22.035 6.813 1.00 95.38 105 LEU A CA 1
ATOM 772 C C . LEU A 1 105 ? -7.191 22.292 7.811 1.00 95.38 105 LEU A C 1
ATOM 774 O O . LEU A 1 105 ? -7.589 23.440 7.969 1.00 95.38 105 LEU A O 1
ATOM 778 N N . HIS A 1 106 ? -7.683 21.247 8.494 1.00 91.94 106 HIS A N 1
ATOM 779 C CA . HIS A 1 106 ? -8.836 21.306 9.399 1.00 91.94 106 HIS A CA 1
ATOM 780 C C . HIS A 1 106 ? -10.074 21.962 8.759 1.00 91.94 106 HIS A C 1
ATOM 782 O O . HIS A 1 106 ? -10.870 22.596 9.448 1.00 91.94 106 HIS A O 1
ATOM 788 N N . ASP A 1 107 ? -10.219 21.825 7.438 1.00 95.81 107 ASP A N 1
ATOM 789 C CA . ASP A 1 107 ? -11.357 22.353 6.693 1.00 95.81 107 ASP A CA 1
ATOM 790 C C . ASP A 1 107 ? -12.527 21.354 6.774 1.00 95.81 107 ASP A C 1
ATOM 792 O O . ASP A 1 107 ? -12.428 20.260 6.204 1.00 95.81 107 ASP A O 1
ATOM 796 N N . PRO A 1 108 ? -13.629 21.691 7.472 1.00 93.81 108 PRO A N 1
ATOM 797 C CA . PRO A 1 108 ? -14.771 20.794 7.610 1.00 93.81 108 PRO A CA 1
ATOM 798 C C . PRO A 1 108 ? -15.463 20.504 6.272 1.00 93.81 108 PRO A C 1
ATOM 800 O O . PRO A 1 108 ? -16.119 19.476 6.156 1.00 93.81 108 PRO A O 1
ATOM 803 N N . ALA A 1 109 ? -15.293 21.350 5.247 1.00 95.12 109 ALA A N 1
ATOM 804 C CA . ALA A 1 109 ? -15.856 21.104 3.919 1.00 95.12 109 ALA A CA 1
ATOM 805 C C . ALA A 1 109 ? -15.217 19.899 3.208 1.00 95.12 109 ALA A C 1
ATOM 807 O O . ALA A 1 109 ? -15.750 19.427 2.208 1.00 95.12 109 ALA A O 1
ATOM 808 N N . LEU A 1 110 ? -14.072 19.410 3.699 1.00 94.75 110 LEU A N 1
ATOM 809 C CA . LEU A 1 110 ? -13.413 18.224 3.159 1.00 94.75 110 LEU A CA 1
ATOM 810 C C . LEU A 1 110 ? -13.936 16.913 3.765 1.00 94.75 110 LEU A C 1
ATOM 812 O O . LEU A 1 110 ? -13.619 15.862 3.214 1.00 94.75 110 LEU A O 1
ATOM 816 N N . GLU A 1 111 ? -14.661 16.960 4.894 1.00 97.44 111 GLU A N 1
ATOM 817 C CA . GLU A 1 111 ? -15.216 15.790 5.611 1.00 97.44 111 GLU A CA 1
ATOM 818 C C . GLU A 1 111 ? -14.190 14.654 5.855 1.00 97.44 111 GLU A C 1
ATOM 820 O O . GLU A 1 111 ? -14.516 13.467 5.916 1.00 97.44 111 GLU A O 1
ATOM 825 N N . LEU A 1 112 ? -12.900 14.999 5.976 1.00 96.44 112 LEU A N 1
ATOM 826 C CA . LEU A 1 112 ? -11.806 14.026 6.120 1.00 96.44 112 LEU A CA 1
ATOM 827 C C . LEU A 1 112 ? -11.660 13.452 7.535 1.00 96.44 112 LEU A C 1
ATOM 829 O O . LEU A 1 112 ? -10.803 12.590 7.761 1.00 96.44 112 LEU A O 1
ATOM 833 N N . ASP A 1 113 ? -12.477 13.905 8.480 1.00 95.94 113 ASP A N 1
ATOM 834 C CA . ASP A 1 113 ? -12.690 13.266 9.777 1.00 95.94 113 ASP A CA 1
ATOM 835 C C . ASP A 1 113 ? -13.348 11.884 9.636 1.00 95.94 113 ASP A C 1
ATOM 837 O O . ASP A 1 113 ? -13.102 11.010 10.468 1.00 95.94 113 ASP A O 1
ATOM 841 N N . ARG A 1 114 ? -14.046 11.631 8.518 1.00 98.31 114 ARG A N 1
ATOM 842 C CA . ARG A 1 114 ? -14.559 10.303 8.137 1.00 98.31 114 ARG A CA 1
ATOM 843 C C . ARG A 1 114 ? -13.465 9.284 7.811 1.00 98.31 114 ARG A C 1
ATOM 845 O O . ARG A 1 114 ? -13.709 8.078 7.765 1.00 98.31 114 ARG A O 1
ATOM 852 N N . VAL A 1 115 ? -12.229 9.730 7.569 1.00 98.50 115 VAL A N 1
ATOM 853 C CA . VAL A 1 115 ? -11.093 8.828 7.335 1.00 98.50 115 VAL A CA 1
ATOM 854 C C . VAL A 1 115 ? -10.542 8.343 8.670 1.00 98.50 115 VAL A C 1
ATOM 856 O O . VAL A 1 115 ? -9.672 8.968 9.280 1.00 98.50 115 VAL A O 1
ATOM 859 N N . LYS A 1 116 ? -11.029 7.179 9.097 1.00 98.56 116 LYS A N 1
ATOM 860 C CA . LYS A 1 116 ? -10.707 6.577 10.391 1.00 98.56 116 LYS A CA 1
ATOM 861 C C . LYS A 1 116 ? -9.309 5.977 10.463 1.00 98.56 116 LYS A C 1
ATOM 863 O O . LYS A 1 116 ? -8.662 6.069 11.504 1.00 98.56 116 LYS A O 1
ATOM 868 N N . VAL A 1 117 ? -8.852 5.317 9.394 1.00 98.75 117 VAL A N 1
ATOM 869 C CA . VAL A 1 117 ? -7.546 4.640 9.403 1.00 98.75 117 VAL A CA 1
ATOM 870 C C . VAL A 1 117 ? -6.855 4.631 8.039 1.00 98.75 117 VAL A C 1
ATOM 872 O O . VAL A 1 117 ? -7.439 4.333 6.999 1.00 98.75 117 VAL A O 1
ATOM 875 N N . LEU A 1 118 ? -5.560 4.922 8.047 1.00 98.88 118 LEU A N 1
ATOM 876 C CA . LEU A 1 118 ? -4.682 4.955 6.885 1.00 98.88 118 LEU A CA 1
ATOM 877 C C . LEU A 1 118 ? -3.650 3.830 6.956 1.00 98.88 118 LEU A C 1
ATOM 879 O O . LEU A 1 118 ? -2.775 3.819 7.827 1.00 98.88 118 LEU A O 1
ATOM 883 N N . ILE A 1 119 ? -3.706 2.908 5.996 1.00 98.81 119 ILE A N 1
ATOM 884 C CA . ILE A 1 119 ? -2.748 1.809 5.863 1.00 98.81 119 ILE A CA 1
ATOM 885 C C . ILE A 1 119 ? -1.777 2.123 4.721 1.00 98.81 119 ILE A C 1
ATOM 887 O O . ILE A 1 119 ? -2.133 2.117 3.542 1.00 98.81 119 ILE A O 1
ATOM 891 N N . GLY A 1 120 ? -0.524 2.392 5.077 1.00 98.50 120 GLY A N 1
ATOM 892 C CA . GLY A 1 120 ? 0.527 2.787 4.148 1.00 98.50 120 GLY A CA 1
ATOM 893 C C . GLY A 1 120 ? 1.376 1.613 3.667 1.00 98.50 120 GLY A C 1
ATOM 894 O O . GLY A 1 120 ? 2.022 0.942 4.465 1.00 98.50 120 GLY A O 1
ATOM 895 N N . LEU A 1 121 ? 1.449 1.377 2.363 1.00 97.56 121 LEU A N 1
ATOM 896 C CA . LEU A 1 121 ? 2.284 0.323 1.787 1.00 97.56 121 LEU A CA 1
ATOM 897 C C . LEU A 1 121 ? 3.735 0.784 1.616 1.00 97.56 121 LEU A C 1
ATOM 899 O O . LEU A 1 121 ? 3.996 1.904 1.163 1.00 97.56 121 LEU A O 1
ATOM 903 N N . PHE A 1 122 ? 4.685 -0.104 1.925 1.00 96.75 122 PHE A N 1
ATOM 904 C CA . PHE A 1 122 ? 6.091 0.112 1.601 1.00 96.75 122 PHE A CA 1
ATOM 905 C C . PHE A 1 122 ? 6.248 0.245 0.088 1.00 96.75 122 PHE A C 1
ATOM 907 O O . PHE A 1 122 ? 5.732 -0.571 -0.673 1.00 96.75 122 PHE A O 1
ATOM 914 N N . CYS A 1 123 ? 6.978 1.263 -0.356 1.00 95.69 123 CYS A N 1
ATOM 915 C CA . CYS A 1 123 ? 7.076 1.583 -1.774 1.00 95.69 123 CYS A CA 1
ATOM 916 C C . CYS A 1 123 ? 8.463 2.122 -2.113 1.00 95.69 123 CYS A C 1
ATOM 918 O O . CYS A 1 123 ? 8.925 3.095 -1.516 1.00 95.69 123 CYS A O 1
ATOM 920 N N . THR A 1 124 ? 9.131 1.527 -3.099 1.00 93.25 124 THR A N 1
ATOM 921 C CA . THR A 1 124 ? 10.365 2.079 -3.679 1.00 93.25 124 THR A CA 1
ATOM 922 C C . THR A 1 124 ? 10.051 3.016 -4.835 1.00 93.25 124 THR A C 1
ATOM 924 O O . THR A 1 124 ? 10.542 4.144 -4.859 1.00 93.25 124 THR A O 1
ATOM 927 N N . GLU A 1 125 ? 9.214 2.558 -5.759 1.00 93.75 125 GLU A N 1
ATOM 928 C CA . GLU A 1 125 ? 8.844 3.241 -6.990 1.00 93.75 125 GLU A CA 1
ATOM 929 C C . GLU A 1 125 ? 7.541 2.675 -7.563 1.00 93.75 125 GLU A C 1
ATOM 931 O O . GLU A 1 125 ? 7.108 1.582 -7.200 1.00 93.75 125 GLU A O 1
ATOM 936 N N . ALA A 1 126 ? 6.935 3.442 -8.464 1.00 95.25 126 ALA A N 1
ATOM 937 C CA . ALA A 1 126 ? 5.825 3.022 -9.302 1.00 95.25 126 ALA A CA 1
ATOM 938 C C . ALA A 1 126 ? 6.153 3.363 -10.758 1.00 95.25 126 ALA A C 1
ATOM 940 O O . ALA A 1 126 ? 6.926 4.290 -11.030 1.00 95.25 126 ALA A O 1
ATOM 941 N N . PHE A 1 127 ? 5.535 2.643 -11.685 1.00 96.62 127 PHE A N 1
ATOM 942 C CA . PHE A 1 127 ? 5.753 2.789 -13.116 1.00 96.62 127 PHE A CA 1
ATOM 943 C C . PHE A 1 127 ? 4.627 3.575 -13.789 1.00 96.62 127 PHE A C 1
ATOM 945 O O . PHE A 1 127 ? 3.472 3.570 -13.343 1.00 96.62 127 PHE A O 1
ATOM 952 N N . TRP A 1 128 ? 4.961 4.253 -14.884 1.00 96.25 128 TRP A N 1
ATOM 953 C CA . TRP A 1 128 ? 3.971 4.680 -15.860 1.00 96.25 128 TRP A CA 1
ATOM 954 C C . TRP A 1 128 ? 3.386 3.439 -16.528 1.00 96.25 128 TRP A C 1
ATOM 956 O O . TRP A 1 128 ? 4.119 2.611 -17.062 1.00 96.25 128 TRP A O 1
ATOM 966 N N . HIS A 1 129 ? 2.060 3.307 -16.481 1.00 96.12 129 HIS A N 1
ATOM 967 C CA . HIS A 1 129 ? 1.360 2.144 -17.033 1.00 96.12 129 HIS A CA 1
ATOM 968 C C . HIS A 1 129 ? 1.702 1.927 -18.509 1.00 96.12 129 HIS A C 1
ATOM 970 O O . HIS A 1 129 ? 2.146 0.843 -18.869 1.00 96.12 129 HIS A O 1
ATOM 976 N N . ARG A 1 130 ? 1.610 2.981 -19.328 1.00 96.12 130 ARG A N 1
ATOM 977 C CA . ARG A 1 130 ? 1.939 2.921 -20.756 1.00 96.12 130 ARG A CA 1
ATOM 978 C C . ARG A 1 130 ? 3.365 2.430 -21.010 1.00 96.12 130 ARG A C 1
ATOM 980 O O . ARG A 1 130 ? 3.554 1.561 -21.854 1.00 96.12 130 ARG A O 1
ATOM 987 N N . ASP A 1 131 ? 4.338 2.957 -20.273 1.00 97.06 131 ASP A N 1
ATOM 988 C CA . ASP A 1 131 ? 5.747 2.602 -20.465 1.00 97.06 131 ASP A CA 1
ATOM 989 C C . ASP A 1 131 ? 6.007 1.152 -20.047 1.00 97.06 131 ASP A C 1
ATOM 991 O O . ASP A 1 131 ? 6.694 0.426 -20.759 1.00 97.06 131 ASP A O 1
ATOM 995 N N . LEU A 1 132 ? 5.387 0.693 -18.952 1.00 96.94 132 LEU A N 1
ATOM 996 C CA . LEU A 1 132 ? 5.456 -0.706 -18.530 1.00 96.94 132 LEU A CA 1
ATOM 997 C C . LEU A 1 132 ? 4.839 -1.647 -19.576 1.00 96.94 132 LEU A C 1
ATOM 999 O O . LEU A 1 132 ? 5.425 -2.682 -19.878 1.00 96.94 132 LEU A O 1
ATOM 1003 N N . VAL A 1 133 ? 3.682 -1.292 -20.143 1.00 97.06 133 VAL A N 1
ATOM 1004 C CA . VAL A 1 133 ? 3.023 -2.086 -21.195 1.00 97.06 133 VAL A CA 1
ATOM 1005 C C . VAL A 1 133 ? 3.922 -2.207 -22.424 1.00 97.06 133 VAL A C 1
ATOM 1007 O O . VAL A 1 133 ? 4.133 -3.314 -22.913 1.00 97.06 133 VAL A O 1
ATOM 1010 N N . VAL A 1 134 ? 4.500 -1.097 -22.892 1.00 97.62 134 VAL A N 1
ATOM 1011 C CA . VAL A 1 134 ? 5.434 -1.101 -24.031 1.00 97.62 134 VAL A CA 1
ATOM 1012 C C . VAL A 1 134 ? 6.672 -1.943 -23.716 1.00 97.62 134 VAL A C 1
ATOM 1014 O O . VAL A 1 134 ? 7.037 -2.814 -24.501 1.00 97.62 134 VAL A O 1
ATOM 1017 N N . PHE A 1 135 ? 7.270 -1.754 -22.540 1.00 97.19 135 PHE A N 1
ATOM 1018 C CA . PHE A 1 135 ? 8.466 -2.477 -22.106 1.00 97.19 135 PHE A CA 1
ATOM 1019 C C . PHE A 1 135 ? 8.272 -4.002 -22.062 1.00 97.19 135 PHE A C 1
ATOM 1021 O O . PHE A 1 135 ? 9.196 -4.762 -22.376 1.00 97.19 135 PHE A O 1
ATOM 1028 N N . LEU A 1 136 ? 7.081 -4.459 -21.660 1.00 96.50 136 LEU A N 1
ATOM 1029 C CA . LEU A 1 136 ? 6.713 -5.876 -21.648 1.00 96.50 136 LEU A CA 1
ATOM 1030 C C . LEU A 1 136 ? 6.392 -6.400 -23.052 1.00 96.50 136 LEU A C 1
ATOM 1032 O O . LEU A 1 136 ? 6.843 -7.493 -23.400 1.00 96.50 136 LEU A O 1
ATOM 1036 N N . ALA A 1 137 ? 5.705 -5.610 -23.880 1.00 96.88 137 ALA A N 1
ATOM 1037 C CA . ALA A 1 137 ? 5.408 -5.970 -25.264 1.00 96.88 137 ALA A CA 1
ATOM 1038 C C . ALA A 1 137 ? 6.692 -6.182 -26.089 1.00 96.88 137 ALA A C 1
ATOM 1040 O O . ALA A 1 137 ? 6.798 -7.166 -26.817 1.00 96.88 137 ALA A O 1
ATOM 1041 N N . GLU A 1 138 ? 7.717 -5.342 -25.899 1.00 96.31 138 GLU A N 1
ATOM 1042 C CA . GLU A 1 138 ? 9.054 -5.507 -26.504 1.00 96.31 138 GLU A CA 1
ATOM 1043 C C . GLU A 1 138 ? 9.750 -6.821 -26.103 1.00 96.31 138 GLU A C 1
ATOM 1045 O O . GLU A 1 138 ? 10.658 -7.290 -26.788 1.00 96.31 138 GLU A O 1
ATOM 1050 N N . ARG A 1 139 ? 9.318 -7.439 -24.999 1.00 94.69 139 ARG A N 1
ATOM 1051 C CA . ARG A 1 139 ? 9.803 -8.734 -24.491 1.00 94.69 139 ARG A CA 1
ATOM 1052 C C . ARG A 1 139 ? 8.826 -9.882 -24.783 1.00 94.69 139 ARG A C 1
ATOM 1054 O O . ARG A 1 139 ? 8.981 -10.985 -24.250 1.00 94.69 139 ARG A O 1
ATOM 1061 N N . GLY A 1 140 ? 7.836 -9.636 -25.642 1.00 95.06 140 GLY A N 1
ATOM 1062 C CA . GLY A 1 140 ? 6.834 -10.614 -26.055 1.00 95.06 140 GLY A CA 1
ATOM 1063 C C . GLY A 1 140 ? 5.898 -11.025 -24.920 1.00 95.06 140 GLY A C 1
ATOM 1064 O O . GLY A 1 140 ? 5.615 -12.211 -24.775 1.00 95.06 140 GLY A O 1
ATOM 1065 N N . ILE A 1 141 ? 5.499 -10.085 -24.061 1.00 95.56 141 ILE A N 1
ATOM 1066 C CA . ILE A 1 141 ? 4.469 -10.296 -23.038 1.00 95.56 141 ILE A CA 1
ATOM 1067 C C . ILE A 1 141 ? 3.337 -9.303 -23.286 1.00 95.56 141 ILE A C 1
ATOM 1069 O O . ILE A 1 141 ? 3.554 -8.092 -23.199 1.00 95.56 141 ILE A O 1
ATOM 1073 N N . ASP A 1 142 ? 2.130 -9.809 -23.544 1.00 95.69 142 ASP A N 1
ATOM 1074 C CA . ASP A 1 142 ? 0.924 -8.992 -23.435 1.00 95.69 142 ASP A CA 1
ATOM 1075 C C . ASP A 1 142 ? 0.610 -8.791 -21.948 1.00 95.69 142 ASP A C 1
ATOM 1077 O O . ASP A 1 142 ? 0.510 -9.741 -21.169 1.00 95.69 142 ASP A O 1
ATOM 1081 N N . ILE A 1 143 ? 0.443 -7.534 -21.539 1.00 95.50 143 ILE A N 1
ATOM 1082 C CA . ILE A 1 143 ? 0.079 -7.177 -20.168 1.00 95.50 143 ILE A CA 1
ATOM 1083 C C . ILE A 1 143 ? -1.194 -7.905 -19.706 1.00 95.50 143 ILE A C 1
ATOM 1085 O O . ILE A 1 143 ? -1.310 -8.246 -18.531 1.00 95.50 143 ILE A O 1
ATOM 1089 N N . LYS A 1 144 ? -2.130 -8.189 -20.619 1.00 95.44 144 LYS A N 1
ATOM 1090 C CA . LYS A 1 144 ? -3.396 -8.869 -20.312 1.00 95.44 144 LYS A CA 1
ATOM 1091 C C . LYS A 1 144 ? -3.216 -10.331 -19.904 1.00 95.44 144 LYS A C 1
ATOM 1093 O O . LYS A 1 144 ? -4.066 -10.872 -19.203 1.00 95.44 144 LYS A O 1
ATOM 1098 N N . GLU A 1 145 ? -2.111 -10.957 -20.302 1.00 94.94 145 GLU A N 1
ATOM 1099 C CA . GLU A 1 145 ? -1.771 -12.339 -19.942 1.00 94.94 145 GLU A CA 1
ATOM 1100 C C . GLU A 1 145 ? -1.069 -12.439 -18.581 1.00 94.94 145 GLU A C 1
ATOM 1102 O O . GLU A 1 145 ? -0.865 -13.538 -18.058 1.00 94.94 145 GLU A O 1
ATOM 1107 N N . VAL A 1 146 ? -0.693 -11.302 -17.987 1.00 95.75 146 VAL A N 1
ATOM 1108 C CA . VAL A 1 146 ? -0.037 -11.276 -16.681 1.00 95.75 146 VAL A CA 1
ATOM 1109 C C . VAL A 1 146 ? -1.045 -11.606 -15.582 1.00 95.75 146 VAL A C 1
ATOM 1111 O O . VAL A 1 146 ? -2.104 -10.988 -15.455 1.00 95.75 146 VAL A O 1
ATOM 1114 N N . GLU A 1 147 ? -0.680 -12.556 -14.730 1.00 93.56 147 GLU A N 1
ATOM 1115 C CA . GLU A 1 147 ? -1.464 -12.971 -13.568 1.00 93.56 147 GLU A CA 1
ATOM 1116 C C . GLU A 1 147 ? -0.987 -12.279 -12.293 1.00 93.56 147 GLU A C 1
ATOM 1118 O O . GLU A 1 147 ? -1.800 -11.895 -11.446 1.00 93.56 147 GLU A O 1
ATOM 1123 N N . ARG A 1 148 ? 0.328 -12.054 -12.170 1.00 92.44 148 ARG A N 1
ATOM 1124 C CA . ARG A 1 148 ? 0.924 -11.420 -10.991 1.00 92.44 148 ARG A CA 1
ATOM 1125 C C . ARG A 1 148 ? 2.256 -10.740 -11.291 1.00 92.44 148 ARG A C 1
ATOM 1127 O O . ARG A 1 148 ? 3.067 -11.239 -12.066 1.00 92.44 148 ARG A O 1
ATOM 1134 N N . PHE A 1 149 ? 2.519 -9.657 -10.564 1.00 94.06 149 PHE A N 1
ATOM 1135 C CA . PHE A 1 149 ? 3.843 -9.057 -10.434 1.00 94.06 149 PHE A CA 1
ATOM 1136 C C . PHE A 1 149 ? 4.350 -9.164 -8.998 1.00 94.06 149 PHE A C 1
ATOM 1138 O O . PHE A 1 149 ? 3.571 -9.053 -8.051 1.00 94.06 149 PHE A O 1
ATOM 1145 N N . TYR A 1 150 ? 5.662 -9.294 -8.822 1.00 91.69 150 TYR A N 1
ATOM 1146 C CA . TYR A 1 150 ? 6.307 -9.089 -7.524 1.00 91.69 150 TYR A CA 1
ATOM 1147 C C . TYR A 1 150 ? 7.777 -8.701 -7.686 1.00 91.69 150 TYR A C 1
ATOM 1149 O O . TYR A 1 150 ? 8.381 -8.896 -8.738 1.00 91.69 150 TYR A O 1
ATOM 1157 N N . VAL A 1 151 ? 8.371 -8.147 -6.629 1.00 90.69 151 VAL A N 1
ATOM 1158 C CA . VAL A 1 151 ? 9.801 -7.820 -6.597 1.00 90.69 151 VAL A CA 1
ATOM 1159 C C . VAL A 1 151 ? 10.493 -8.703 -5.574 1.00 90.69 151 VAL A C 1
ATOM 1161 O O . VAL A 1 151 ? 10.115 -8.729 -4.405 1.00 90.69 151 VAL A O 1
ATOM 1164 N N . SER A 1 152 ? 11.545 -9.396 -6.002 1.00 86.38 152 SER A N 1
ATOM 1165 C CA . SER A 1 152 ? 12.375 -10.222 -5.129 1.00 86.38 152 SER A CA 1
ATOM 1166 C C . SER A 1 152 ? 13.847 -10.055 -5.480 1.00 86.38 152 SER A C 1
ATOM 1168 O O . SER A 1 152 ? 14.235 -10.122 -6.643 1.00 86.38 152 SER A O 1
ATOM 1170 N N . LYS A 1 153 ? 14.682 -9.804 -4.463 1.00 85.44 153 LYS A N 1
ATOM 1171 C CA . LYS A 1 153 ? 16.152 -9.712 -4.584 1.00 85.44 153 LYS A CA 1
ATOM 1172 C C . LYS A 1 153 ? 16.636 -8.802 -5.735 1.00 85.44 153 LYS A C 1
ATOM 1174 O O . LYS A 1 153 ? 17.575 -9.141 -6.446 1.00 85.44 153 LYS A O 1
ATOM 1179 N N . GLY A 1 154 ? 16.000 -7.639 -5.917 1.00 88.62 154 GLY A N 1
ATOM 1180 C CA . GLY A 1 154 ? 16.372 -6.672 -6.964 1.00 88.62 154 GLY A CA 1
ATOM 1181 C C . GLY A 1 154 ? 15.936 -7.069 -8.378 1.00 88.62 154 GLY A C 1
ATOM 1182 O O . GLY A 1 154 ? 16.450 -6.532 -9.359 1.00 88.62 154 GLY A O 1
ATOM 1183 N N . ARG A 1 155 ? 15.000 -8.015 -8.491 1.00 94.88 155 ARG A N 1
ATOM 1184 C CA . ARG A 1 155 ? 14.391 -8.433 -9.751 1.00 94.88 155 ARG A CA 1
ATOM 1185 C C . ARG A 1 155 ? 12.885 -8.226 -9.698 1.00 94.88 155 ARG A C 1
ATOM 1187 O O . ARG A 1 155 ? 12.250 -8.552 -8.698 1.00 94.88 155 ARG A O 1
ATOM 1194 N N . PHE A 1 156 ? 12.347 -7.673 -10.772 1.00 95.88 156 PHE A N 1
ATOM 1195 C CA . PHE A 1 156 ? 10.929 -7.578 -11.057 1.00 95.88 156 PHE A CA 1
ATOM 1196 C C . PHE A 1 156 ? 10.498 -8.854 -11.774 1.00 95.88 156 PHE A C 1
ATOM 1198 O O . PHE A 1 156 ? 11.050 -9.198 -12.820 1.00 95.88 156 PHE A O 1
ATOM 1205 N N . ILE A 1 157 ? 9.571 -9.586 -11.172 1.00 96.06 157 ILE A N 1
ATOM 1206 C CA . ILE A 1 157 ? 9.077 -10.855 -11.687 1.00 96.06 157 ILE A CA 1
ATOM 1207 C C . ILE A 1 157 ? 7.692 -10.640 -12.277 1.00 96.06 157 ILE A C 1
ATOM 1209 O O . ILE A 1 157 ? 6.814 -10.070 -11.625 1.00 96.06 157 ILE A O 1
ATOM 1213 N N . VAL A 1 158 ? 7.521 -11.114 -13.506 1.00 96.75 158 VAL A N 1
ATOM 1214 C CA . VAL A 1 158 ? 6.270 -11.103 -14.261 1.00 96.75 158 VAL A CA 1
ATOM 1215 C C . VAL A 1 158 ? 5.813 -12.543 -14.410 1.00 96.75 158 VAL A C 1
ATOM 1217 O O . VAL A 1 158 ? 6.506 -13.342 -15.036 1.00 96.75 158 VAL A O 1
ATOM 1220 N N . VAL A 1 159 ? 4.671 -12.873 -13.819 1.00 95.56 159 VAL A N 1
ATOM 1221 C CA . VAL A 1 159 ? 4.086 -14.214 -13.878 1.00 95.56 159 VAL A CA 1
ATOM 1222 C C . VAL A 1 159 ? 2.943 -14.197 -14.881 1.00 95.56 159 VAL A C 1
ATOM 1224 O O . VAL A 1 159 ? 2.006 -13.413 -14.741 1.00 95.56 159 VAL A O 1
ATOM 1227 N N . THR A 1 160 ? 3.035 -15.063 -15.881 1.00 95.00 160 THR A N 1
ATOM 1228 C CA . THR A 1 160 ? 1.977 -15.365 -16.855 1.00 95.00 160 THR A CA 1
ATOM 1229 C C . THR A 1 160 ? 1.579 -16.833 -16.705 1.00 95.00 160 THR A C 1
ATOM 1231 O O . THR A 1 160 ? 2.262 -17.579 -16.001 1.00 95.00 160 THR A O 1
ATOM 1234 N N . LYS A 1 161 ? 0.530 -17.268 -17.408 1.00 90.88 161 LYS A N 1
ATOM 1235 C CA . LYS A 1 161 ? 0.121 -18.684 -17.437 1.00 90.88 161 LYS A CA 1
ATOM 1236 C C . LYS A 1 161 ? 1.225 -19.625 -17.916 1.00 90.88 161 LYS A C 1
ATOM 1238 O O . LYS A 1 161 ? 1.354 -20.730 -17.398 1.00 90.88 161 LYS A O 1
ATOM 1243 N N . ASP A 1 162 ? 2.015 -19.179 -18.889 1.00 90.38 162 ASP A N 1
ATOM 1244 C CA . ASP A 1 162 ? 2.966 -20.045 -19.589 1.00 90.38 162 ASP A CA 1
ATOM 1245 C C . ASP A 1 162 ? 4.383 -19.971 -19.013 1.00 90.38 162 ASP A C 1
ATOM 1247 O O . ASP A 1 162 ? 5.167 -20.912 -19.145 1.00 90.38 162 ASP A O 1
ATOM 1251 N N . ARG A 1 163 ? 4.752 -18.833 -18.410 1.00 93.31 163 ARG A N 1
ATOM 1252 C CA . ARG A 1 163 ? 6.121 -18.586 -17.939 1.00 93.31 163 ARG A CA 1
ATOM 1253 C C . ARG A 1 163 ? 6.228 -17.505 -16.871 1.00 93.31 163 ARG A C 1
ATOM 1255 O O . ARG A 1 163 ? 5.401 -16.595 -16.781 1.00 93.31 163 ARG A O 1
ATOM 1262 N N . GLU A 1 164 ? 7.348 -17.543 -16.156 1.00 95.19 164 GLU A N 1
ATOM 1263 C CA . GLU A 1 164 ? 7.831 -16.438 -15.332 1.00 95.19 164 GLU A CA 1
ATOM 1264 C C . GLU A 1 164 ? 9.000 -15.727 -16.023 1.00 95.19 164 GLU A C 1
ATOM 1266 O O . GLU A 1 164 ? 10.009 -16.344 -16.373 1.00 95.19 164 GLU A O 1
ATOM 1271 N N . LEU A 1 165 ? 8.885 -14.411 -16.200 1.00 95.12 165 LEU A N 1
ATOM 1272 C CA . LEU A 1 165 ? 9.978 -13.568 -16.673 1.00 95.12 165 LEU A CA 1
ATOM 1273 C C . LEU A 1 165 ? 10.598 -12.822 -15.494 1.00 95.12 165 LEU A C 1
ATOM 1275 O O . LEU A 1 165 ? 9.922 -12.121 -14.744 1.00 95.12 165 LEU A O 1
ATOM 1279 N N . SER A 1 166 ? 11.916 -12.940 -15.359 1.00 96.81 166 SER A N 1
ATOM 1280 C CA . SER A 1 166 ? 12.679 -12.298 -14.296 1.00 96.81 166 SER A CA 1
ATOM 1281 C C . SER A 1 166 ? 13.525 -11.161 -14.859 1.00 96.81 166 SER A C 1
ATOM 1283 O O . SER A 1 166 ? 14.470 -11.417 -15.603 1.00 96.81 166 SER A O 1
ATOM 1285 N N . ILE A 1 167 ? 13.246 -9.918 -14.470 1.00 96.69 167 ILE A N 1
ATOM 1286 C CA . ILE A 1 167 ? 13.847 -8.703 -15.043 1.00 96.69 167 ILE A CA 1
ATOM 1287 C C . ILE A 1 167 ? 14.644 -7.964 -13.958 1.00 96.69 167 ILE A C 1
ATOM 1289 O O . ILE A 1 167 ? 14.099 -7.696 -12.888 1.00 96.69 167 ILE A O 1
ATOM 1293 N N . PRO A 1 168 ? 15.927 -7.618 -14.157 1.00 96.62 168 PRO A N 1
ATOM 1294 C CA . PRO A 1 168 ? 16.646 -6.737 -13.236 1.00 96.62 168 PRO A CA 1
ATOM 1295 C C . PRO A 1 168 ? 15.912 -5.399 -13.074 1.00 96.62 168 PRO A C 1
ATOM 1297 O O . PRO A 1 168 ? 15.587 -4.754 -14.067 1.00 96.62 168 PRO A O 1
ATOM 1300 N N . THR A 1 169 ? 15.694 -4.923 -11.842 1.00 93.69 169 THR A N 1
ATOM 1301 C CA . THR A 1 169 ? 14.928 -3.673 -11.629 1.00 93.69 169 THR A CA 1
ATOM 1302 C C . THR A 1 169 ? 15.565 -2.450 -12.285 1.00 93.69 169 THR A C 1
ATOM 1304 O O . THR A 1 169 ? 14.863 -1.520 -12.657 1.00 93.69 169 THR A O 1
ATOM 1307 N N . LYS A 1 170 ? 16.886 -2.468 -12.496 1.00 93.31 170 LYS A N 1
ATOM 1308 C CA . LYS A 1 170 ? 17.613 -1.407 -13.208 1.00 93.31 170 LYS A CA 1
ATOM 1309 C C . LYS A 1 170 ? 17.169 -1.230 -14.665 1.00 93.31 170 LYS A C 1
ATOM 1311 O O . LYS A 1 170 ? 17.276 -0.125 -15.180 1.00 93.31 170 LYS A O 1
ATOM 1316 N N . GLU A 1 171 ? 16.681 -2.282 -15.323 1.00 96.25 171 GLU A N 1
ATOM 1317 C CA . GLU A 1 171 ? 16.187 -2.180 -16.705 1.00 96.25 171 GLU A CA 1
ATOM 1318 C C . GLU A 1 171 ? 14.853 -1.426 -16.796 1.00 96.25 171 GLU A C 1
ATOM 1320 O O . GLU A 1 171 ? 14.519 -0.911 -17.856 1.00 96.25 171 GLU A O 1
ATOM 1325 N N . LEU A 1 172 ? 14.114 -1.316 -15.687 1.00 95.12 172 LEU A N 1
ATOM 1326 C CA . LEU A 1 172 ? 12.815 -0.640 -15.621 1.00 95.12 172 LEU A CA 1
ATOM 1327 C C . LEU A 1 172 ? 12.931 0.866 -15.338 1.00 95.12 172 LEU A C 1
ATOM 1329 O O . LEU A 1 172 ? 11.911 1.539 -15.219 1.00 95.12 172 LEU A O 1
ATOM 1333 N N . GLU A 1 173 ? 14.144 1.422 -15.235 1.00 93.31 173 GLU A N 1
ATOM 1334 C CA . GLU A 1 173 ? 14.386 2.831 -14.866 1.00 93.31 173 GLU A CA 1
ATOM 1335 C C . GLU A 1 173 ? 13.682 3.834 -15.801 1.00 93.31 173 GLU A C 1
ATOM 1337 O O . GLU A 1 173 ? 13.293 4.923 -15.361 1.00 93.31 173 GLU A O 1
ATOM 1342 N N . SER A 1 174 ? 13.496 3.472 -17.076 1.00 93.56 174 SER A N 1
ATOM 1343 C CA . SER A 1 174 ? 12.745 4.265 -18.060 1.00 93.56 174 SER A CA 1
ATOM 1344 C C . SER A 1 174 ? 11.240 4.286 -17.785 1.00 93.56 174 SER A C 1
ATOM 1346 O O . SER A 1 174 ? 10.588 5.277 -18.088 1.00 93.56 174 SER A O 1
ATOM 1348 N N . CYS A 1 175 ? 10.700 3.235 -17.165 1.00 96.50 175 CYS A N 1
ATOM 1349 C CA . CYS A 1 175 ? 9.284 3.125 -16.818 1.00 96.50 175 CYS A CA 1
ATOM 1350 C C . CYS A 1 175 ? 8.951 3.854 -15.508 1.00 96.50 175 CYS A C 1
ATOM 1352 O O . CYS A 1 175 ? 7.781 4.098 -15.213 1.00 96.50 175 CYS A O 1
ATOM 1354 N N . VAL A 1 176 ? 9.953 4.157 -14.674 1.00 95.62 176 VAL A N 1
ATOM 1355 C CA . VAL A 1 176 ? 9.759 4.756 -13.344 1.00 95.62 176 VAL A CA 1
ATOM 1356 C C . VAL A 1 176 ? 9.183 6.162 -13.463 1.00 95.62 176 VAL A C 1
ATOM 1358 O O . VAL A 1 176 ? 9.737 7.030 -14.141 1.00 95.62 176 VAL A O 1
ATOM 1361 N N . ARG A 1 177 ? 8.109 6.430 -12.712 1.00 94.12 177 ARG A N 1
ATOM 1362 C CA . ARG A 1 177 ? 7.505 7.766 -12.655 1.00 94.12 177 ARG A CA 1
ATOM 1363 C C . ARG A 1 177 ? 8.511 8.793 -12.146 1.00 94.12 177 ARG A C 1
ATOM 1365 O O . ARG A 1 177 ? 9.146 8.591 -11.111 1.00 94.12 177 ARG A O 1
ATOM 1372 N N . ALA A 1 178 ? 8.588 9.942 -12.815 1.00 89.69 178 ALA A N 1
ATOM 1373 C CA . ALA A 1 178 ? 9.500 11.023 -12.438 1.00 89.69 178 ALA A CA 1
ATOM 1374 C C . ALA A 1 178 ? 9.326 11.458 -10.968 1.00 89.69 178 ALA A C 1
ATOM 1376 O O . ALA A 1 178 ? 10.306 11.644 -10.255 1.00 89.69 178 ALA A O 1
ATOM 1377 N N . THR A 1 179 ? 8.089 11.499 -10.464 1.00 89.81 179 THR A N 1
ATOM 1378 C CA . THR A 1 179 ? 7.791 11.843 -9.062 1.00 89.81 179 THR A CA 1
ATOM 1379 C C . THR A 1 179 ? 8.366 10.841 -8.052 1.00 89.81 179 THR A C 1
ATOM 1381 O O . THR A 1 179 ? 8.686 11.207 -6.924 1.00 89.81 179 THR A O 1
ATOM 1384 N N . CYS A 1 180 ? 8.555 9.573 -8.429 1.00 93.12 180 CYS A N 1
ATOM 1385 C CA . CYS A 1 180 ? 9.194 8.582 -7.558 1.00 93.12 180 CYS A CA 1
ATOM 1386 C C . CYS A 1 180 ? 10.703 8.828 -7.401 1.00 93.12 180 CYS A C 1
ATOM 1388 O O . CYS A 1 180 ? 11.294 8.369 -6.424 1.00 93.12 180 CYS A O 1
ATOM 1390 N N . LYS A 1 181 ? 11.322 9.579 -8.324 1.00 89.62 181 LYS A N 1
ATOM 1391 C CA . LYS A 1 181 ? 12.759 9.902 -8.316 1.00 89.62 181 LYS A CA 1
ATOM 1392 C C . LYS A 1 181 ? 13.130 10.985 -7.298 1.00 89.62 181 LYS A C 1
ATOM 1394 O O . LYS A 1 181 ? 14.310 11.125 -7.000 1.00 89.62 181 LYS A O 1
ATOM 1399 N N . ILE A 1 182 ? 12.140 11.691 -6.748 1.00 89.12 182 ILE A N 1
ATOM 1400 C CA . ILE A 1 182 ? 12.302 12.686 -5.673 1.00 89.12 182 ILE A CA 1
ATOM 1401 C C . ILE A 1 182 ? 11.651 12.248 -4.349 1.00 89.12 182 ILE A C 1
ATOM 1403 O O . ILE A 1 182 ? 11.871 12.863 -3.317 1.00 89.12 182 ILE A O 1
ATOM 1407 N N . CYS A 1 183 ? 10.851 11.178 -4.356 1.00 92.06 183 CYS A N 1
ATOM 1408 C CA . CYS A 1 183 ? 10.152 10.691 -3.167 1.00 92.06 183 CYS A CA 1
ATOM 1409 C C . CYS A 1 183 ? 11.126 10.052 -2.168 1.00 92.06 183 CYS A C 1
ATOM 1411 O O . CYS A 1 183 ? 11.781 9.064 -2.491 1.00 92.06 183 CYS A O 1
ATOM 1413 N N . GLU A 1 184 ? 11.172 10.537 -0.935 1.00 93.44 184 GLU A N 1
ATOM 1414 C CA . GLU A 1 184 ? 12.086 10.015 0.091 1.00 93.44 184 GLU A CA 1
ATOM 1415 C C . GLU A 1 184 ? 11.453 8.962 1.011 1.00 93.44 184 GLU A C 1
ATOM 1417 O O . GLU A 1 184 ? 12.153 8.264 1.745 1.00 93.44 184 GLU A O 1
ATOM 1422 N N . ASP A 1 185 ? 10.128 8.813 0.977 1.00 95.50 185 ASP A N 1
ATOM 1423 C CA . ASP A 1 185 ? 9.412 7.959 1.920 1.00 95.50 185 ASP A CA 1
ATOM 1424 C C . ASP A 1 185 ? 9.274 6.518 1.415 1.00 95.50 185 ASP A C 1
ATOM 1426 O O . ASP A 1 185 ? 8.519 6.231 0.485 1.00 95.50 185 ASP A O 1
ATOM 1430 N N . PHE A 1 186 ? 10.003 5.591 2.037 1.00 97.50 186 PHE A N 1
ATOM 1431 C CA . PHE A 1 186 ? 9.880 4.155 1.771 1.00 97.50 186 PHE A CA 1
ATOM 1432 C C . PHE A 1 186 ? 8.767 3.483 2.578 1.00 97.50 186 PHE A C 1
ATOM 1434 O O . PHE A 1 186 ? 8.143 2.555 2.074 1.00 97.50 186 PHE A O 1
ATOM 1441 N N . THR A 1 187 ? 8.538 3.911 3.823 1.00 97.81 187 THR A N 1
ATOM 1442 C CA . THR A 1 187 ? 7.726 3.161 4.799 1.00 97.81 187 THR A CA 1
ATOM 1443 C C . THR A 1 187 ? 6.381 3.807 5.092 1.00 97.81 187 THR A C 1
ATOM 1445 O O . THR A 1 187 ? 5.759 3.419 6.072 1.00 97.81 187 THR A O 1
ATOM 1448 N N . ALA A 1 188 ? 5.929 4.772 4.287 1.00 98.12 188 ALA A N 1
ATOM 1449 C CA . ALA A 1 188 ? 4.677 5.495 4.504 1.00 98.12 188 ALA A CA 1
ATOM 1450 C C . ALA A 1 188 ? 4.606 6.056 5.936 1.00 98.12 188 ALA A C 1
ATOM 1452 O O . ALA A 1 188 ? 3.832 5.590 6.776 1.00 98.12 188 ALA A O 1
ATOM 1453 N N . GLN A 1 189 ? 5.493 7.003 6.240 1.00 97.81 189 GLN A N 1
ATOM 1454 C CA . GLN A 1 189 ? 5.787 7.466 7.601 1.00 97.81 189 GLN A CA 1
ATOM 1455 C C . GLN A 1 189 ? 4.596 8.116 8.308 1.00 97.81 189 GLN A C 1
ATOM 1457 O O . GLN A 1 189 ? 4.550 8.104 9.534 1.00 97.81 189 GLN A O 1
ATOM 1462 N N . LEU A 1 190 ? 3.635 8.634 7.542 1.00 98.31 190 LEU A N 1
ATOM 1463 C CA . LEU A 1 190 ? 2.445 9.322 8.049 1.00 98.31 190 LEU A CA 1
ATOM 1464 C C . LEU A 1 190 ? 1.207 8.409 8.183 1.00 98.31 190 LEU A C 1
ATOM 1466 O O . LEU A 1 190 ? 0.106 8.892 8.458 1.00 98.31 190 LEU A O 1
ATOM 1470 N N . ALA A 1 191 ? 1.359 7.101 7.954 1.00 98.75 191 ALA A N 1
ATOM 1471 C CA . ALA A 1 191 ? 0.267 6.132 8.062 1.00 98.75 191 ALA A CA 1
ATOM 1472 C C . ALA A 1 191 ? -0.075 5.817 9.526 1.00 98.75 191 ALA A C 1
ATOM 1474 O O . ALA A 1 191 ? 0.733 6.044 10.420 1.00 98.75 191 ALA A O 1
ATOM 1475 N N . ASP A 1 192 ? -1.248 5.240 9.775 1.00 98.88 192 ASP A N 1
ATOM 1476 C CA . ASP A 1 192 ? -1.578 4.665 11.085 1.00 98.88 192 ASP A CA 1
ATOM 1477 C C . ASP A 1 192 ? -0.890 3.305 11.271 1.00 98.88 192 ASP A C 1
ATOM 1479 O O . ASP A 1 192 ? -0.300 3.017 12.318 1.00 98.88 192 ASP A O 1
ATOM 1483 N N . VAL A 1 193 ? -0.894 2.499 10.203 1.00 98.81 193 VAL A N 1
ATOM 1484 C CA . VAL A 1 193 ? -0.126 1.256 10.079 1.00 98.81 193 VAL A CA 1
ATOM 1485 C C . VAL A 1 193 ? 0.608 1.259 8.748 1.00 98.81 193 VAL A C 1
ATOM 1487 O O . VAL A 1 193 ? -0.005 1.425 7.697 1.00 98.81 193 VAL A O 1
ATOM 1490 N N . SER A 1 194 ? 1.915 1.022 8.766 1.00 98.69 194 SER A N 1
ATOM 1491 C CA . SER A 1 194 ? 2.688 0.794 7.546 1.00 98.69 194 SER A CA 1
ATOM 1492 C C . SER A 1 194 ? 2.941 -0.693 7.329 1.00 98.69 194 SER A C 1
ATOM 1494 O O . SER A 1 194 ? 3.287 -1.388 8.282 1.00 98.69 194 SER A O 1
ATOM 1496 N N . ALA A 1 195 ? 2.822 -1.177 6.095 1.00 97.69 195 ALA A N 1
ATOM 1497 C CA . ALA A 1 195 ? 2.891 -2.595 5.766 1.00 97.69 195 ALA A CA 1
ATOM 1498 C C . ALA A 1 195 ? 3.777 -2.882 4.544 1.00 97.69 195 ALA A C 1
ATOM 1500 O O . ALA A 1 195 ? 3.701 -2.182 3.537 1.00 97.69 195 ALA A O 1
ATOM 1501 N N . GLY A 1 196 ? 4.571 -3.952 4.585 1.00 95.12 196 GLY A N 1
ATOM 1502 C CA . GLY A 1 196 ? 5.275 -4.441 3.396 1.00 95.12 196 GLY A CA 1
ATOM 1503 C C . GLY A 1 196 ? 6.070 -5.726 3.609 1.00 95.12 196 GLY A C 1
ATOM 1504 O O . GLY A 1 196 ? 6.239 -6.189 4.732 1.00 95.12 196 GLY A O 1
ATOM 1505 N N . SER A 1 197 ? 6.579 -6.296 2.517 1.00 91.69 197 SER A N 1
ATOM 1506 C CA . SER A 1 197 ? 7.318 -7.571 2.499 1.00 91.69 197 SER A CA 1
ATOM 1507 C C . SER A 1 197 ? 8.717 -7.509 3.120 1.00 91.69 197 SER A C 1
ATOM 1509 O O . SER A 1 197 ? 9.314 -8.517 3.490 1.00 91.69 197 SER A O 1
ATOM 1511 N N . SER A 1 198 ? 9.310 -6.315 3.176 1.00 92.25 198 SER A N 1
ATOM 1512 C CA . SER A 1 198 ? 10.699 -6.160 3.600 1.00 92.25 198 SER A CA 1
ATOM 1513 C C . SER A 1 198 ? 10.840 -6.303 5.110 1.00 92.25 198 SER A C 1
ATOM 1515 O O . SER A 1 198 ? 10.085 -5.709 5.870 1.00 92.25 198 SER A O 1
ATOM 1517 N N . GLY A 1 199 ? 11.852 -7.055 5.538 1.00 92.38 199 GLY A N 1
ATOM 1518 C CA . GLY A 1 199 ? 12.172 -7.292 6.948 1.00 92.38 199 GLY A CA 1
ATOM 1519 C C . GLY A 1 199 ? 11.563 -8.580 7.500 1.00 92.38 199 GLY A C 1
ATOM 1520 O O . GLY A 1 199 ? 12.205 -9.232 8.313 1.00 92.38 199 GLY A O 1
ATOM 1521 N N . SER A 1 200 ? 10.397 -8.994 7.009 1.00 93.75 200 SER A N 1
ATOM 1522 C CA . SER A 1 200 ? 9.722 -10.213 7.445 1.00 93.75 200 SER A CA 1
ATOM 1523 C C . SER A 1 200 ? 10.211 -11.464 6.695 1.00 93.75 200 SER A C 1
ATOM 1525 O O . SER A 1 200 ? 10.770 -11.360 5.596 1.00 93.75 200 SER A O 1
ATOM 1527 N N . PRO A 1 201 ? 10.008 -12.663 7.275 1.00 90.75 201 PRO A N 1
ATOM 1528 C CA . PRO A 1 201 ? 10.136 -13.929 6.557 1.00 90.75 201 PRO A CA 1
ATOM 1529 C C . PRO A 1 201 ? 9.133 -14.051 5.403 1.00 90.75 201 PRO A C 1
ATOM 1531 O O . PRO A 1 201 ? 8.128 -13.340 5.356 1.00 90.75 201 PRO A O 1
ATOM 1534 N N . GLU A 1 202 ? 9.376 -15.005 4.505 1.00 87.94 202 GLU A N 1
ATOM 1535 C CA . GLU A 1 202 ? 8.435 -15.353 3.437 1.00 87.94 202 GLU A CA 1
ATOM 1536 C C . GLU A 1 202 ? 7.057 -15.738 4.004 1.00 87.94 202 GLU A C 1
ATOM 1538 O O . GLU A 1 202 ? 6.951 -16.387 5.049 1.00 87.94 202 GLU A O 1
ATOM 1543 N N . GLY A 1 203 ? 5.991 -15.281 3.342 1.00 89.12 203 GLY A N 1
ATOM 1544 C CA . GLY A 1 203 ? 4.613 -15.474 3.804 1.00 89.12 203 GLY A CA 1
ATOM 1545 C C . GLY A 1 203 ? 4.216 -14.626 5.020 1.00 89.12 203 GLY A C 1
ATOM 1546 O O . GLY A 1 203 ? 3.161 -14.867 5.606 1.00 89.12 203 GLY A O 1
ATOM 1547 N N . TYR A 1 204 ? 5.031 -13.641 5.412 1.00 94.31 204 TYR A N 1
ATOM 1548 C CA . TYR A 1 204 ? 4.696 -12.633 6.418 1.00 94.31 204 TYR A CA 1
ATOM 1549 C C . TYR A 1 204 ? 4.852 -11.220 5.854 1.00 94.31 204 TYR A C 1
ATOM 1551 O O . TYR A 1 204 ? 5.685 -10.949 4.993 1.00 94.31 204 TYR A O 1
ATOM 1559 N N . THR A 1 205 ? 4.076 -10.299 6.408 1.00 95.81 205 THR A N 1
ATOM 1560 C CA . THR A 1 205 ? 4.136 -8.860 6.162 1.00 95.81 205 THR A CA 1
ATOM 1561 C C . THR A 1 205 ? 4.701 -8.168 7.402 1.00 95.81 205 THR A C 1
ATOM 1563 O O . THR A 1 205 ? 4.207 -8.378 8.510 1.00 95.81 205 THR A O 1
ATOM 1566 N N . SER A 1 206 ? 5.715 -7.324 7.242 1.00 97.62 206 SER A N 1
ATOM 1567 C CA . SER A 1 206 ? 6.167 -6.412 8.295 1.00 97.62 206 SER A CA 1
ATOM 1568 C C . SER A 1 206 ? 5.129 -5.319 8.514 1.00 97.62 206 SER A C 1
ATOM 1570 O O . SER A 1 206 ? 4.739 -4.656 7.555 1.00 97.62 206 SER A O 1
ATOM 1572 N N . LEU A 1 207 ? 4.728 -5.095 9.766 1.00 98.25 207 LEU A N 1
ATOM 1573 C CA . LEU A 1 207 ? 3.854 -4.005 10.189 1.00 98.25 207 LEU A CA 1
ATOM 1574 C C . LEU A 1 207 ? 4.588 -3.039 11.133 1.00 98.25 207 LEU A C 1
ATOM 1576 O O . LEU A 1 207 ? 5.169 -3.439 12.154 1.00 98.25 207 LEU A O 1
ATOM 1580 N N . ILE A 1 208 ? 4.513 -1.748 10.814 1.00 98.50 208 ILE A N 1
ATOM 1581 C CA . ILE A 1 208 ? 4.938 -0.635 11.668 1.00 98.50 208 ILE A CA 1
ATOM 1582 C C . ILE A 1 208 ? 3.675 0.082 12.141 1.00 98.50 208 ILE A C 1
ATOM 1584 O O . ILE A 1 208 ? 3.022 0.766 11.362 1.00 98.50 208 ILE A O 1
ATOM 1588 N N . ILE A 1 209 ? 3.329 -0.096 13.411 1.00 98.56 209 ILE A N 1
ATOM 1589 C CA . ILE A 1 209 ? 2.171 0.544 14.045 1.00 98.56 209 ILE A CA 1
ATOM 1590 C C . ILE A 1 209 ? 2.635 1.905 14.569 1.00 98.56 209 ILE A C 1
ATOM 1592 O O . ILE A 1 209 ? 3.663 1.955 15.249 1.00 98.56 209 ILE A O 1
ATOM 1596 N N . ARG A 1 210 ? 1.945 2.990 14.202 1.00 98.44 210 ARG A N 1
ATOM 1597 C CA . ARG A 1 210 ? 2.413 4.368 14.451 1.00 98.44 210 ARG A CA 1
ATOM 1598 C C . ARG A 1 210 ? 1.486 5.184 15.338 1.00 98.44 210 ARG A C 1
ATOM 1600 O O . ARG A 1 210 ? 1.970 5.978 16.137 1.00 98.44 210 ARG A O 1
ATOM 1607 N N . THR A 1 211 ? 0.178 5.021 15.175 1.00 98.62 211 THR A N 1
ATOM 1608 C CA . THR A 1 211 ? -0.837 5.841 15.847 1.00 98.62 211 THR A CA 1
ATOM 1609 C C . THR A 1 211 ? -1.800 4.975 16.653 1.00 98.62 211 THR A C 1
ATOM 1611 O O . THR A 1 211 ? -1.865 3.759 16.463 1.00 98.62 211 THR A O 1
ATOM 1614 N N . LYS A 1 212 ? -2.611 5.622 17.500 1.00 98.56 212 LYS A N 1
ATOM 1615 C CA . LYS A 1 212 ? -3.694 4.967 18.248 1.00 98.56 212 LYS A CA 1
ATOM 1616 C C . LYS A 1 212 ? -4.699 4.263 17.329 1.00 98.56 212 LYS A C 1
ATOM 1618 O O . LYS A 1 212 ? -5.022 3.110 17.574 1.00 98.56 212 LYS A O 1
ATOM 1623 N N . ALA A 1 213 ? -5.108 4.900 16.229 1.00 98.50 213 ALA A N 1
ATOM 1624 C CA . ALA A 1 213 ? -6.001 4.279 15.245 1.00 98.50 213 ALA A CA 1
ATOM 1625 C C . ALA A 1 213 ? -5.389 3.001 14.639 1.00 98.50 213 ALA A C 1
ATOM 1627 O O . ALA A 1 213 ? -6.084 2.011 14.408 1.00 98.50 213 ALA A O 1
ATOM 1628 N N . GLY A 1 214 ? -4.069 2.987 14.431 1.00 98.62 214 GLY A N 1
ATOM 1629 C CA . GLY A 1 214 ? -3.355 1.800 13.968 1.00 98.62 214 GLY A CA 1
ATOM 1630 C C . GLY A 1 214 ? -3.269 0.696 15.024 1.00 98.62 214 GLY A C 1
ATOM 1631 O O . GLY A 1 214 ? -3.430 -0.480 14.696 1.00 98.62 214 GLY A O 1
ATOM 1632 N N . GLU A 1 215 ? -3.042 1.055 16.290 1.00 98.50 215 GLU A N 1
ATOM 1633 C CA . GLU A 1 215 ? -3.090 0.113 17.417 1.00 98.50 215 GLU A CA 1
ATOM 1634 C C . GLU A 1 215 ? -4.478 -0.522 17.559 1.00 98.50 215 GLU A C 1
ATOM 1636 O O . GLU A 1 215 ? -4.582 -1.739 17.726 1.00 98.50 215 GLU A O 1
ATOM 1641 N N . GLU A 1 216 ? -5.538 0.277 17.431 1.00 98.62 216 GLU A N 1
ATOM 1642 C CA . GLU A 1 216 ? -6.928 -0.179 17.459 1.00 98.62 216 GLU A CA 1
ATOM 1643 C C . GLU A 1 216 ? -7.234 -1.132 16.302 1.00 98.62 216 GLU A C 1
ATOM 1645 O O . GLU A 1 216 ? -7.724 -2.234 16.557 1.00 98.62 216 GLU A O 1
ATOM 1650 N N . LEU A 1 217 ? -6.856 -0.782 15.064 1.00 98.69 217 LEU A N 1
ATOM 1651 C CA . LEU A 1 217 ? -7.014 -1.651 13.891 1.00 98.69 217 LEU A CA 1
ATOM 1652 C C . LEU A 1 217 ? -6.350 -3.019 14.106 1.00 98.69 217 LEU A C 1
ATOM 1654 O O . LEU A 1 217 ? -6.949 -4.065 13.844 1.00 98.69 217 LEU A O 1
ATOM 1658 N N . VAL A 1 218 ? -5.110 -3.035 14.602 1.00 98.12 218 VAL A N 1
ATOM 1659 C CA . VAL A 1 218 ? -4.398 -4.288 14.894 1.00 98.12 218 VAL A CA 1
ATOM 1660 C C . VAL A 1 218 ? -5.077 -5.048 16.035 1.00 98.12 218 VAL A C 1
ATOM 1662 O O . VAL A 1 218 ? -5.154 -6.276 15.989 1.00 98.12 218 VAL A O 1
ATOM 1665 N N . SER A 1 219 ? -5.593 -4.343 17.044 1.00 98.00 219 SER A N 1
ATOM 1666 C CA . SER A 1 219 ? -6.273 -4.946 18.191 1.00 98.00 219 SER A CA 1
ATOM 1667 C C . SER A 1 219 ? -7.574 -5.646 17.797 1.00 98.00 219 SER A C 1
ATOM 1669 O O . SER A 1 219 ? -7.757 -6.809 18.167 1.00 98.00 219 SER A O 1
ATOM 1671 N N . VAL A 1 220 ? -8.437 -4.995 17.007 1.00 97.62 220 VAL A N 1
ATOM 1672 C CA . VAL A 1 220 ? -9.680 -5.616 16.505 1.00 97.62 220 VAL A CA 1
ATOM 1673 C C . VAL A 1 220 ? -9.379 -6.785 15.566 1.00 97.62 220 VAL A C 1
ATOM 1675 O O . VAL A 1 220 ? -10.100 -7.775 15.555 1.00 97.62 220 VAL A O 1
ATOM 1678 N N . SER A 1 221 ? -8.239 -6.739 14.872 1.00 97.38 221 SER A N 1
ATOM 1679 C CA . SER A 1 221 ? -7.823 -7.769 13.917 1.00 97.38 221 SER A CA 1
ATOM 1680 C C . SER A 1 221 ? -7.078 -8.962 14.531 1.00 97.38 221 SER A C 1
ATOM 1682 O O . SER A 1 221 ? -6.678 -9.865 13.797 1.00 97.38 221 SER A O 1
ATOM 1684 N N . LYS A 1 222 ? -6.878 -9.022 15.857 1.00 95.31 222 LYS A N 1
ATOM 1685 C CA . LYS A 1 222 ? -6.028 -10.039 16.524 1.00 95.31 222 LYS A CA 1
ATOM 1686 C C . LYS A 1 222 ? -6.366 -11.493 16.184 1.00 95.31 222 LYS A C 1
ATOM 1688 O O . LYS A 1 222 ? -5.475 -12.332 16.209 1.00 95.31 222 LYS A O 1
ATOM 1693 N N . LYS A 1 223 ? -7.635 -11.804 15.903 1.00 94.38 223 LYS A N 1
ATOM 1694 C CA . LYS A 1 223 ? -8.069 -13.160 15.514 1.00 94.38 223 LYS A CA 1
ATOM 1695 C C . LYS A 1 223 ? -7.862 -13.449 14.024 1.00 94.38 223 LYS A C 1
ATOM 1697 O O . LYS A 1 223 ? -7.748 -14.609 13.645 1.00 94.38 223 LYS A O 1
ATOM 1702 N N . ALA A 1 224 ? -7.806 -12.408 13.195 1.00 95.75 224 ALA A N 1
ATOM 1703 C CA . ALA A 1 224 ? -7.645 -12.514 11.750 1.00 95.75 224 ALA A CA 1
ATOM 1704 C C . ALA A 1 224 ? -6.173 -12.597 11.315 1.00 95.75 224 ALA A C 1
ATOM 1706 O O . ALA A 1 224 ? -5.892 -13.064 10.208 1.00 95.75 224 ALA A O 1
ATOM 1707 N N . ILE A 1 225 ? -5.232 -12.176 12.170 1.00 97.00 225 ILE A N 1
ATOM 1708 C CA . ILE A 1 225 ? -3.795 -12.215 11.882 1.00 97.00 225 ILE A CA 1
ATOM 1709 C C . ILE A 1 225 ? -2.992 -12.983 12.935 1.00 97.00 225 ILE A C 1
ATOM 1711 O O . ILE A 1 225 ? -3.112 -12.775 14.138 1.00 97.00 225 ILE A O 1
ATOM 1715 N N . GLU A 1 226 ? -2.087 -13.833 12.467 1.00 96.56 226 GLU A N 1
ATOM 1716 C CA . GLU A 1 226 ? -1.021 -14.400 13.283 1.00 96.56 226 GLU A CA 1
ATOM 1717 C C . GLU A 1 226 ? 0.134 -13.404 13.357 1.00 96.56 226 GLU A C 1
ATOM 1719 O O . GLU A 1 226 ? 0.595 -12.922 12.319 1.00 96.56 226 GLU A O 1
ATOM 1724 N N . THR A 1 227 ? 0.643 -13.127 14.558 1.00 96.56 227 THR A N 1
ATOM 1725 C CA . THR A 1 227 ? 1.698 -12.126 14.760 1.00 96.56 227 THR A CA 1
ATOM 1726 C C . THR A 1 227 ? 2.931 -12.704 15.446 1.00 96.56 227 THR A C 1
ATOM 1728 O O . THR A 1 227 ? 2.854 -13.639 16.241 1.00 96.56 227 THR A O 1
ATOM 1731 N N . LYS A 1 228 ? 4.097 -12.147 15.115 1.00 95.38 228 LYS A N 1
ATOM 1732 C CA . LYS A 1 228 ? 5.391 -12.423 15.753 1.00 95.38 228 LYS A CA 1
ATOM 1733 C C . LYS A 1 228 ? 6.166 -11.116 15.884 1.00 95.38 228 LYS A C 1
ATOM 1735 O O . LYS A 1 228 ? 5.963 -10.190 15.099 1.00 95.38 228 LYS A O 1
ATOM 1740 N N . LYS A 1 229 ? 7.077 -11.029 16.852 1.00 96.44 229 LYS A N 1
ATOM 1741 C CA . LYS A 1 229 ? 7.986 -9.879 16.950 1.00 96.44 229 LYS A CA 1
ATOM 1742 C C . LYS A 1 229 ? 8.887 -9.838 15.708 1.00 96.44 229 LYS A C 1
ATOM 1744 O O . LYS A 1 229 ? 9.375 -10.882 15.281 1.00 96.44 229 LYS A O 1
ATOM 1749 N N . LEU A 1 230 ? 9.090 -8.648 15.139 1.00 95.25 230 LEU A N 1
ATOM 1750 C CA . LEU A 1 230 ? 10.113 -8.452 14.109 1.00 95.25 230 LEU A CA 1
ATOM 1751 C C . LEU A 1 230 ? 11.496 -8.529 14.772 1.00 95.25 230 LEU A C 1
ATOM 1753 O O . LEU A 1 230 ? 11.691 -7.912 15.822 1.00 95.25 230 LEU A O 1
ATOM 1757 N N . ASP A 1 231 ? 12.433 -9.272 14.191 1.00 95.81 231 ASP A N 1
ATOM 1758 C CA . ASP A 1 231 ? 13.796 -9.365 14.715 1.00 95.81 231 ASP A CA 1
ATOM 1759 C C . ASP A 1 231 ? 14.657 -8.153 14.312 1.00 95.81 231 ASP A C 1
ATOM 1761 O O . ASP A 1 231 ? 14.325 -7.381 13.406 1.00 95.81 231 ASP A O 1
ATOM 1765 N N . ASP A 1 232 ? 15.789 -7.976 14.995 1.00 96.69 232 ASP A N 1
ATOM 1766 C CA . ASP A 1 232 ? 16.681 -6.833 14.768 1.00 96.69 232 ASP A CA 1
ATOM 1767 C C . ASP A 1 232 ? 17.266 -6.826 13.347 1.00 96.69 232 ASP A C 1
ATOM 1769 O O . ASP A 1 232 ? 17.532 -5.765 12.780 1.00 96.69 232 ASP A O 1
ATOM 1773 N N . ALA A 1 233 ? 17.461 -8.005 12.748 1.00 96.44 233 ALA A N 1
ATOM 1774 C CA . ALA A 1 233 ? 17.942 -8.134 11.376 1.00 96.44 233 ALA A CA 1
ATOM 1775 C C . ALA A 1 233 ? 16.910 -7.605 10.366 1.00 96.44 233 ALA A C 1
ATOM 1777 O O . ALA A 1 233 ? 17.264 -6.871 9.436 1.00 96.44 233 ALA A O 1
ATOM 1778 N N . GLY A 1 234 ? 15.632 -7.931 10.564 1.00 96.38 234 GLY A N 1
ATOM 1779 C CA . GLY A 1 234 ? 14.516 -7.441 9.771 1.00 96.38 234 GLY A CA 1
ATOM 1780 C C . GLY A 1 234 ? 14.311 -5.937 9.924 1.00 96.38 234 GLY A C 1
ATOM 1781 O O . GLY A 1 234 ? 14.151 -5.248 8.914 1.00 96.38 234 GLY A O 1
ATOM 1782 N N . ILE A 1 235 ? 14.419 -5.408 11.148 1.00 97.19 235 ILE A N 1
ATOM 1783 C CA . ILE A 1 235 ? 14.370 -3.959 11.416 1.00 97.19 235 ILE A CA 1
ATOM 1784 C C . ILE A 1 235 ? 15.503 -3.241 10.670 1.00 97.19 235 ILE A C 1
ATOM 1786 O O . ILE A 1 235 ? 15.230 -2.371 9.842 1.00 97.19 235 ILE A O 1
ATOM 1790 N N . LYS A 1 236 ? 16.759 -3.678 10.844 1.00 97.56 236 LYS A N 1
ATOM 1791 C CA . LYS A 1 236 ? 17.925 -3.100 10.145 1.00 97.56 236 LYS A CA 1
ATOM 1792 C C . LYS A 1 236 ? 17.787 -3.154 8.625 1.00 97.56 236 LYS A C 1
ATOM 1794 O O . LYS A 1 236 ? 18.239 -2.256 7.914 1.00 97.56 236 LYS A O 1
ATOM 1799 N N . LYS A 1 237 ? 17.159 -4.206 8.090 1.00 96.44 237 LYS A N 1
ATOM 1800 C CA . LYS A 1 237 ? 16.883 -4.320 6.652 1.00 96.44 237 LYS A CA 1
ATOM 1801 C C . LYS A 1 237 ? 15.900 -3.247 6.180 1.00 96.44 237 LYS A C 1
ATOM 1803 O O . LYS A 1 237 ? 16.148 -2.654 5.130 1.00 96.44 237 LYS A O 1
ATOM 1808 N N . ILE A 1 238 ? 14.820 -3.000 6.924 1.00 97.31 238 ILE A N 1
ATOM 1809 C CA . ILE A 1 238 ? 13.848 -1.938 6.617 1.00 97.31 238 ILE A CA 1
ATOM 1810 C C . ILE A 1 238 ? 14.524 -0.567 6.696 1.00 97.31 238 ILE A C 1
ATOM 1812 O O . ILE A 1 238 ? 14.410 0.212 5.751 1.00 97.31 238 ILE A O 1
ATOM 1816 N N . GLU A 1 239 ? 15.276 -0.300 7.766 1.00 97.44 239 GLU A N 1
ATOM 1817 C CA . GLU A 1 239 ? 16.015 0.956 7.958 1.00 97.44 239 GLU A CA 1
ATOM 1818 C C . GLU A 1 239 ? 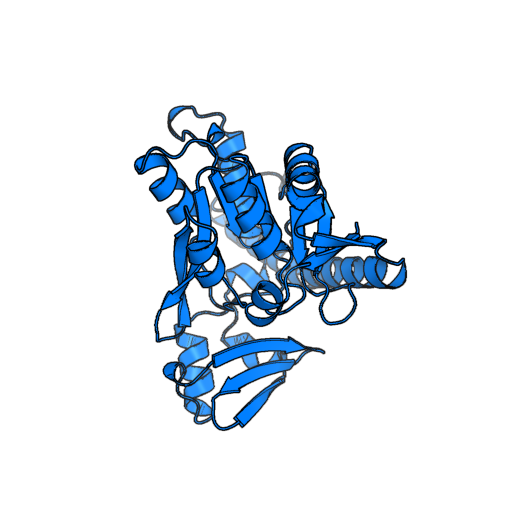16.973 1.226 6.801 1.00 97.44 239 GLU A C 1
ATOM 1820 O O . GLU A 1 239 ? 16.956 2.308 6.219 1.00 97.44 239 GLU A O 1
ATOM 1825 N N . ARG A 1 240 ? 17.752 0.219 6.392 1.00 97.00 240 ARG A N 1
ATOM 1826 C CA . ARG A 1 240 ? 18.674 0.338 5.258 1.00 97.00 240 ARG A CA 1
ATOM 1827 C C . ARG A 1 240 ? 17.948 0.660 3.953 1.00 97.00 240 ARG A C 1
ATOM 1829 O O . ARG A 1 240 ? 18.434 1.474 3.177 1.00 97.00 240 ARG A O 1
ATOM 1836 N N . LEU A 1 241 ? 16.807 0.025 3.679 1.00 95.44 241 LEU A N 1
ATOM 1837 C CA . LEU A 1 241 ? 16.027 0.304 2.466 1.00 95.44 241 LEU A CA 1
ATOM 1838 C C . LEU A 1 241 ? 15.426 1.713 2.488 1.00 95.44 241 LEU A C 1
ATOM 1840 O O . LEU A 1 241 ? 15.492 2.414 1.477 1.00 95.44 241 LEU A O 1
ATOM 1844 N N . ALA A 1 242 ? 14.908 2.143 3.641 1.00 96.62 242 ALA A N 1
ATOM 1845 C CA . ALA A 1 242 ? 14.406 3.498 3.833 1.00 96.62 242 ALA A CA 1
ATOM 1846 C C . ALA A 1 242 ? 15.512 4.541 3.637 1.00 96.62 242 ALA A C 1
ATOM 1848 O O . ALA A 1 242 ? 15.345 5.480 2.859 1.00 96.62 242 ALA A O 1
ATOM 1849 N N . PHE A 1 243 ? 16.666 4.327 4.270 1.00 95.81 243 PHE A N 1
ATOM 1850 C CA . PHE A 1 243 ? 17.837 5.186 4.143 1.00 95.81 243 PHE A CA 1
ATOM 1851 C C . PHE A 1 243 ? 18.330 5.263 2.696 1.00 95.81 243 PHE A C 1
ATOM 1853 O O . PHE A 1 243 ? 18.532 6.354 2.173 1.00 95.81 243 PHE A O 1
ATOM 1860 N N . ASN A 1 244 ? 18.451 4.125 2.010 1.00 94.12 244 ASN A N 1
ATOM 1861 C CA . ASN A 1 244 ? 18.903 4.090 0.621 1.00 94.12 244 ASN A CA 1
ATOM 1862 C C . ASN A 1 244 ? 17.953 4.840 -0.318 1.00 94.12 244 ASN A C 1
ATOM 1864 O O . ASN A 1 244 ? 18.423 5.573 -1.186 1.00 94.12 244 ASN A O 1
ATOM 1868 N N . LYS A 1 245 ? 16.630 4.680 -0.154 1.00 94.31 245 LYS A N 1
ATOM 1869 C CA . LYS A 1 245 ? 15.647 5.429 -0.952 1.00 94.31 245 LYS A CA 1
ATOM 1870 C C . LYS A 1 245 ? 15.802 6.930 -0.720 1.00 94.31 245 LYS A C 1
ATOM 1872 O O . LYS A 1 245 ? 15.882 7.676 -1.693 1.00 94.31 245 LYS A O 1
ATOM 1877 N N . LYS A 1 246 ? 15.886 7.339 0.549 1.00 92.62 246 LYS A N 1
ATOM 1878 C CA . LYS A 1 246 ? 16.068 8.735 0.945 1.00 92.62 246 LYS A CA 1
ATOM 1879 C C . LYS A 1 246 ? 17.339 9.320 0.336 1.00 92.62 246 LYS A C 1
ATOM 1881 O O . LYS A 1 246 ? 17.257 10.247 -0.454 1.00 92.62 246 LYS A O 1
ATOM 1886 N N . MET A 1 247 ? 18.497 8.715 0.592 1.00 91.94 247 MET A N 1
ATOM 1887 C CA . MET A 1 247 ? 19.787 9.219 0.105 1.00 91.94 247 MET A CA 1
ATOM 1888 C C . MET A 1 247 ? 19.883 9.264 -1.421 1.00 91.94 247 MET A C 1
ATOM 1890 O O . MET A 1 247 ? 20.410 10.228 -1.969 1.00 91.94 247 MET A O 1
ATOM 1894 N N . ARG A 1 248 ? 19.349 8.254 -2.120 1.00 90.31 248 ARG A N 1
ATOM 1895 C CA . ARG A 1 248 ? 19.309 8.231 -3.592 1.00 90.31 248 ARG A CA 1
ATOM 1896 C C . ARG A 1 248 ? 18.524 9.414 -4.160 1.00 90.31 248 ARG A C 1
ATOM 1898 O O . ARG A 1 248 ? 18.889 9.938 -5.210 1.00 90.31 248 ARG A O 1
ATOM 1905 N N . ASN A 1 249 ? 17.439 9.795 -3.493 1.00 89.81 249 ASN A N 1
ATOM 1906 C CA . ASN A 1 249 ? 16.504 10.795 -3.992 1.00 89.81 249 ASN A CA 1
ATOM 1907 C C . ASN A 1 249 ? 16.772 12.201 -3.414 1.00 89.81 249 ASN A C 1
ATOM 1909 O O . ASN A 1 249 ? 16.341 13.176 -4.022 1.00 89.81 249 ASN A O 1
ATOM 1913 N N . TYR A 1 250 ? 17.542 12.316 -2.323 1.00 83.19 250 TYR A N 1
ATOM 1914 C CA . TYR A 1 250 ? 17.855 13.577 -1.636 1.00 83.19 250 TYR A CA 1
ATOM 1915 C C . TYR A 1 250 ? 18.525 14.617 -2.551 1.00 83.19 250 TYR A C 1
ATOM 1917 O O . TYR A 1 250 ? 18.120 15.773 -2.590 1.00 83.19 250 TYR A O 1
ATOM 1925 N N . GLY A 1 251 ? 19.512 14.211 -3.357 1.00 78.94 251 GLY A N 1
ATOM 1926 C CA . GLY A 1 251 ? 20.146 15.134 -4.311 1.00 78.94 251 GLY A CA 1
ATOM 1927 C C . GLY A 1 251 ? 19.153 15.667 -5.349 1.00 78.94 251 GLY A C 1
ATOM 1928 O O . GLY A 1 251 ? 19.069 16.866 -5.582 1.00 78.94 251 GLY A O 1
ATOM 1929 N N . ARG A 1 252 ? 18.309 14.779 -5.891 1.00 80.06 252 ARG A N 1
ATOM 1930 C CA . ARG A 1 252 ? 17.308 15.139 -6.906 1.00 80.06 252 ARG A CA 1
ATOM 1931 C C . ARG A 1 252 ? 16.222 16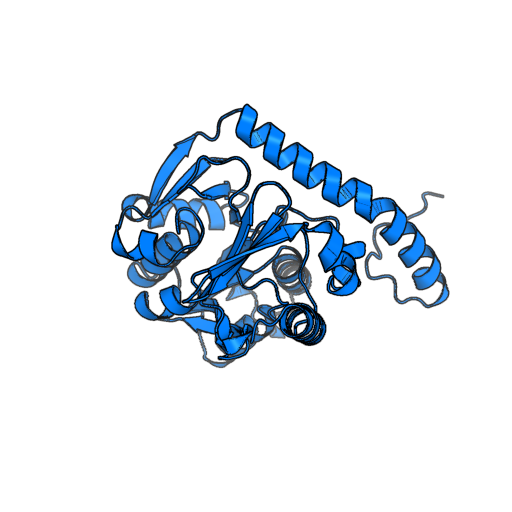.062 -6.365 1.00 80.06 252 ARG A C 1
ATOM 1933 O O . ARG A 1 252 ? 15.716 16.887 -7.120 1.00 80.06 252 ARG A O 1
ATOM 1940 N N . ILE A 1 253 ? 15.841 15.925 -5.092 1.00 77.06 253 ILE A N 1
ATOM 1941 C CA . ILE A 1 253 ? 14.876 16.849 -4.494 1.00 77.06 253 ILE A CA 1
ATOM 1942 C C . ILE A 1 253 ? 15.489 18.235 -4.284 1.00 77.06 253 ILE A C 1
ATOM 1944 O O . ILE A 1 253 ? 14.812 19.214 -4.574 1.00 77.06 253 ILE A O 1
ATOM 1948 N N . LEU A 1 254 ? 16.761 18.338 -3.883 1.00 76.31 254 LEU A N 1
ATOM 1949 C CA . LEU A 1 254 ? 17.449 19.631 -3.779 1.00 76.31 254 LEU A CA 1
ATOM 1950 C C . LEU A 1 254 ? 17.547 20.329 -5.140 1.00 76.31 254 LEU A C 1
ATOM 1952 O O . LEU A 1 254 ? 17.199 21.505 -5.246 1.00 76.31 254 LEU A O 1
ATOM 1956 N N . ASP A 1 255 ? 17.927 19.590 -6.185 1.00 79.75 255 ASP A N 1
ATOM 1957 C CA . ASP A 1 255 ? 17.964 20.110 -7.556 1.00 79.75 255 ASP A CA 1
ATOM 1958 C C . ASP A 1 255 ? 16.575 20.603 -7.992 1.00 79.75 255 ASP A C 1
ATOM 1960 O O . ASP A 1 255 ? 16.416 21.719 -8.491 1.00 79.75 255 ASP A O 1
ATOM 1964 N N . GLN A 1 256 ? 15.537 19.797 -7.740 1.00 73.69 256 GLN A N 1
ATOM 1965 C CA . GLN A 1 256 ? 14.156 20.156 -8.051 1.00 73.69 256 GLN A CA 1
ATOM 1966 C C . GLN A 1 256 ? 13.689 21.384 -7.262 1.00 73.69 256 GLN A C 1
ATOM 1968 O O . GLN A 1 256 ? 12.998 22.230 -7.820 1.00 73.69 256 GLN A O 1
ATOM 1973 N N . MET A 1 257 ? 14.059 21.507 -5.986 1.00 71.94 257 MET A N 1
ATOM 1974 C CA . MET A 1 257 ? 13.736 22.666 -5.152 1.00 71.94 257 MET A CA 1
ATOM 1975 C C . MET A 1 257 ? 14.417 23.938 -5.659 1.00 71.94 257 MET A C 1
ATOM 1977 O O . MET A 1 257 ? 13.784 24.988 -5.626 1.00 71.94 257 MET A O 1
ATOM 1981 N N . GLY A 1 258 ? 15.647 23.849 -6.173 1.00 69.94 258 GLY A N 1
ATOM 1982 C CA . GLY A 1 258 ? 16.336 24.972 -6.818 1.00 69.94 258 GLY A CA 1
ATOM 1983 C C . GLY A 1 258 ? 15.651 25.438 -8.108 1.00 69.94 258 GLY A C 1
ATOM 1984 O O . GLY A 1 258 ? 15.556 26.634 -8.364 1.00 69.94 258 GLY A O 1
ATOM 1985 N N . ILE A 1 259 ? 15.106 24.508 -8.898 1.00 69.19 259 ILE A N 1
ATOM 1986 C CA . ILE A 1 259 ? 14.284 24.845 -10.072 1.00 69.19 259 ILE A CA 1
ATOM 1987 C C . ILE A 1 259 ? 12.936 25.433 -9.629 1.00 69.19 259 ILE A C 1
ATOM 1989 O O . ILE A 1 259 ? 12.469 26.425 -10.183 1.00 69.19 259 ILE A O 1
ATOM 1993 N N . CYS A 1 260 ? 12.302 24.834 -8.619 1.00 65.38 260 CYS A N 1
ATOM 1994 C CA . CYS A 1 260 ? 10.979 25.228 -8.149 1.00 65.38 260 CYS A CA 1
ATOM 1995 C C . CYS A 1 260 ? 10.959 26.554 -7.386 1.00 65.38 260 CYS A C 1
ATOM 1997 O O . CYS A 1 260 ? 9.946 27.245 -7.431 1.00 65.38 260 CYS A O 1
ATOM 1999 N N . SER A 1 261 ? 12.034 26.930 -6.691 1.00 60.22 261 SER A N 1
ATOM 2000 C CA . SER A 1 261 ? 12.155 28.247 -6.054 1.00 60.22 261 SER A CA 1
ATOM 2001 C C . SER A 1 261 ? 12.211 29.366 -7.094 1.00 60.22 261 SER A C 1
ATOM 2003 O O . SER A 1 261 ? 11.639 30.429 -6.868 1.00 60.22 261 SER A O 1
ATOM 2005 N N . ALA A 1 262 ? 12.785 29.097 -8.272 1.00 59.72 262 ALA A N 1
ATOM 2006 C CA . ALA A 1 262 ? 12.766 30.022 -9.401 1.00 59.72 262 ALA A CA 1
ATOM 2007 C C . ALA A 1 262 ? 11.365 30.198 -10.024 1.00 59.72 262 ALA A C 1
ATOM 2009 O O . ALA A 1 262 ? 11.123 31.205 -10.686 1.00 59.72 262 ALA A O 1
ATOM 2010 N N . CYS A 1 263 ? 10.430 29.260 -9.806 1.00 57.59 263 CYS A N 1
ATOM 2011 C CA . CYS A 1 263 ? 9.064 29.322 -10.344 1.00 57.59 263 CYS A CA 1
ATOM 2012 C C . CYS A 1 263 ? 7.936 29.279 -9.291 1.00 57.59 263 CYS A C 1
ATOM 2014 O O . CYS A 1 263 ? 6.773 29.143 -9.663 1.00 57.59 263 CYS A O 1
ATOM 2016 N N . LEU A 1 264 ? 8.249 29.420 -7.995 1.00 54.06 264 LEU A N 1
ATOM 2017 C CA . LEU A 1 264 ? 7.310 29.382 -6.856 1.00 54.06 264 LEU A CA 1
ATOM 2018 C C . LEU A 1 264 ? 6.462 28.096 -6.723 1.00 54.06 264 LEU A C 1
ATOM 2020 O O . LEU A 1 264 ? 5.492 28.073 -5.970 1.00 54.06 264 LEU A O 1
ATOM 2024 N N . THR A 1 265 ? 6.823 26.996 -7.389 1.00 58.25 265 THR A N 1
ATOM 2025 C CA . THR A 1 265 ? 6.062 25.731 -7.339 1.00 58.25 265 THR A CA 1
ATOM 2026 C C . THR A 1 265 ? 6.640 24.709 -6.355 1.00 58.25 265 THR A C 1
ATOM 2028 O O . THR A 1 265 ? 6.418 23.513 -6.534 1.00 58.25 265 THR A O 1
ATOM 2031 N N . ASN A 1 266 ? 7.441 25.125 -5.365 1.00 56.72 266 ASN A N 1
ATOM 2032 C CA . ASN A 1 266 ? 8.091 24.187 -4.444 1.00 56.72 266 ASN A CA 1
ATOM 2033 C C . ASN A 1 266 ? 7.043 23.500 -3.539 1.00 56.72 266 ASN A C 1
ATOM 2035 O O . ASN A 1 266 ? 6.451 24.170 -2.692 1.00 56.72 266 ASN A O 1
ATOM 2039 N N . PRO A 1 267 ? 6.833 22.171 -3.655 1.00 57.53 267 PRO A N 1
ATOM 2040 C CA . PRO A 1 267 ? 5.857 21.456 -2.834 1.00 57.53 267 PRO A CA 1
ATOM 2041 C C . PRO A 1 267 ? 6.330 21.223 -1.387 1.00 57.53 267 PRO A C 1
ATOM 2043 O O . PRO A 1 267 ? 5.554 20.727 -0.570 1.00 57.53 267 PRO A O 1
ATOM 2046 N N . TYR A 1 268 ? 7.584 21.565 -1.069 1.00 58.75 268 TYR A N 1
ATOM 2047 C CA . TYR A 1 268 ? 8.184 21.500 0.262 1.00 58.75 268 TYR A CA 1
ATOM 2048 C C . TYR A 1 268 ? 8.508 22.913 0.758 1.00 58.75 268 TYR A C 1
ATOM 2050 O O . TYR A 1 268 ? 9.665 23.316 0.871 1.00 58.75 268 TYR A O 1
ATOM 2058 N N . SER A 1 269 ? 7.470 23.692 1.053 1.00 46.69 269 SER A N 1
ATOM 2059 C CA . SER A 1 269 ? 7.604 25.061 1.570 1.00 46.69 269 SER A CA 1
ATOM 2060 C C . SER A 1 269 ? 8.365 25.146 2.903 1.00 46.69 269 SER A C 1
ATOM 2062 O O . SER A 1 269 ? 8.900 26.201 3.226 1.00 46.69 269 SER A O 1
ATOM 2064 N N . PHE A 1 270 ? 8.478 24.044 3.652 1.00 45.97 270 PHE A N 1
ATOM 2065 C CA . PHE A 1 270 ? 9.140 24.014 4.962 1.00 45.97 270 PHE A CA 1
ATOM 2066 C C . PHE A 1 270 ? 10.644 23.693 4.934 1.00 45.97 270 PHE A C 1
ATOM 2068 O O . PHE A 1 270 ? 11.302 23.858 5.955 1.00 45.97 270 PHE A O 1
ATOM 2075 N N . THR A 1 271 ? 11.218 23.248 3.809 1.00 46.97 271 THR A N 1
ATOM 2076 C CA . THR A 1 271 ? 12.654 22.894 3.732 1.00 46.97 271 THR A CA 1
ATOM 2077 C C . THR A 1 271 ? 13.550 24.017 3.199 1.00 46.97 271 THR A C 1
ATOM 2079 O O . THR A 1 271 ? 14.767 23.881 3.258 1.00 46.97 271 THR A O 1
ATOM 2082 N N . LEU A 1 272 ? 12.982 25.141 2.741 1.00 44.34 272 LEU A N 1
ATOM 2083 C CA . LEU A 1 272 ? 13.723 26.366 2.385 1.00 44.34 272 LEU A CA 1
ATOM 2084 C C . LEU A 1 272 ? 13.560 27.480 3.428 1.00 44.34 272 LEU A C 1
ATOM 2086 O O . LEU A 1 272 ? 13.597 28.656 3.084 1.00 44.34 272 LEU A O 1
ATOM 2090 N N . GLN A 1 273 ? 13.410 27.141 4.709 1.00 42.78 273 GLN A N 1
ATOM 2091 C CA . GLN A 1 273 ? 13.846 28.080 5.742 1.00 42.78 273 GLN A CA 1
ATOM 2092 C C . GLN A 1 273 ? 15.370 27.980 5.809 1.00 42.78 273 GLN A C 1
ATOM 2094 O O . GLN A 1 273 ? 15.931 27.269 6.641 1.00 42.78 273 GLN A O 1
ATOM 2099 N N . THR A 1 274 ? 16.047 28.629 4.860 1.00 44.31 274 THR A N 1
ATOM 2100 C CA . THR A 1 274 ? 17.435 29.029 5.070 1.00 44.31 274 THR A CA 1
ATOM 2101 C C . THR A 1 274 ? 17.419 29.893 6.321 1.00 44.31 274 THR A C 1
ATOM 2103 O O . THR A 1 274 ? 16.784 30.945 6.334 1.00 44.31 274 THR A O 1
ATOM 2106 N N . GLY A 1 275 ? 17.990 29.369 7.403 1.00 46.25 275 GLY A N 1
ATOM 2107 C CA . GLY A 1 275 ? 18.215 30.141 8.611 1.00 46.25 275 GLY A CA 1
ATOM 2108 C C . GLY A 1 275 ? 19.214 31.237 8.285 1.00 46.25 275 GLY A C 1
ATOM 2109 O O . GLY A 1 275 ? 20.410 30.959 8.242 1.00 46.25 275 GLY A O 1
ATOM 2110 N N . ASP A 1 276 ? 18.689 32.426 8.017 1.00 37.38 276 ASP A N 1
ATOM 2111 C CA . ASP A 1 276 ? 19.387 33.686 8.246 1.00 37.38 276 ASP A CA 1
ATOM 2112 C C . ASP A 1 276 ? 19.050 34.177 9.662 1.00 37.38 276 ASP A C 1
ATOM 2114 O O . ASP A 1 276 ? 17.860 34.085 10.058 1.00 37.38 276 ASP A O 1
#